Protein 4MNP (pdb70)

InterPro domains:
  IPR004682 TRAP transporter solute receptor, DctP family [PIRSF006470] (11-322)
  IPR004682 TRAP transporter solute receptor, DctP family [TIGR00787] (30-285)
  IPR018389 TRAP transporter solute receptor DctP [PF03480] (29-310)
  IPR018389 TRAP transporter solute receptor DctP [PTHR33376] (1-327)
  IPR038404 TRAP transporter solute receptor DctP superfamily [G3DSA:3.40.190.170] (23-327)

Secondary structure (DSSP, 8-state):
-EEEEEE-SS-TTSHHHHHHHHHHHHHHHHTTTSEEEEEE-TT-SSSSHHHHHHHHHTTS--EEEE-GGGGGGTSGGGGGGGSTTT--SHHHHHHHTTSHHHHHHHHHHHHHH-EEEEEEEEEEEEEEEESS--SSGGGGTT-EEEE-S-HHHHHHHHTTT-EEEE--GGGHHHHHHTTSSSB-EEEHHHHHHTTGGGG-SEEE-----EEEEEEEEEHHHHHHS-HHHHHHHHHHHHHHHHHHHHHHHHHTTTHHHHHHHTTPEEE---SHHHHHHTHHHHHHHHHHHTHHHHHHHHHHHTT--

Foldseek 3Di:
DAEAEEEALDDCLFLVVVLVVLLQVLLCVVVVNPYGYDYHYNQPPHQHQVGVLLCLQVVVHFKYKDFQLRCCVVVVLSVCLWAWPLADDVQLSVVLLVFPLNVVSQVCCVVPSQKHFQDKAWDAFKWKFFQDEDQELQVQAAFFEEDAPDPNRQLLCVLSNYHYDHDGPSCPQVCLQVPVGGIYMGGLRSCVSVVSLVSTQEIEGQRTTTTMMTIMGGNVNLVVDDPVSNVSSSVSSHVSRVSSRVVRVVCVVCSVVVSVVVNRYYHYHDNVSSVVSSVVVLVVSCVVCPPSNVVSSVRSSVSND

Solvent-accessible surface area: 13531 Å² total; per-residue (Å²): 151,68,95,12,96,1,0,2,39,8,10,83,66,4,7,10,39,72,0,0,84,25,0,16,138,18,0,79,132,92,4,138,22,83,0,40,12,106,30,51,16,87,23,116,63,19,170,32,33,45,31,1,2,95,50,0,59,65,22,83,3,14,1,0,12,4,47,0,3,29,0,26,76,54,20,62,25,0,14,0,3,16,3,0,37,17,14,129,51,23,82,1,1,105,113,0,7,98,18,132,22,0,116,75,5,40,117,79,0,82,68,144,31,16,0,36,30,6,12,39,0,10,10,0,22,15,5,0,2,2,43,161,36,2,142,48,36,77,71,0,146,50,18,100,0,5,0,31,52,20,52,2,10,60,7,0,0,119,37,0,87,9,41,53,38,78,46,40,32,77,97,0,72,115,8,2,104,86,94,60,2,34,0,0,0,9,2,5,4,6,2,68,20,43,106,2,32,102,30,4,140,55,2,2,22,0,62,2,3,11,4,3,16,0,2,0,0,0,25,80,1,30,140,110,8,57,148,103,4,51,136,18,0,81,61,0,0,80,55,0,6,111,82,0,18,118,36,1,82,78,47,51,156,62,7,63,91,54,0,119,91,121,58,10,69,31,13,120,9,98,41,96,67,0,113,165,21,0,116,59,5,34,51,72,2,50,163,141,21,31,152,86,0,66,70,1,14,131,26,0,76,83,36,125,103

Organism: Fusobacterium nucleatum subsp. nucleatum (strain ATCC 25586 / DSM 15643 / BCRC 10681 / CIP 101130 / JCM 8532 / KCTC 2640 / LMG 13131 / VPI 4355) (NCBI:txid190304)

B-factor: mean 26.13, std 2.1, range [21.65, 33.2]

CATH classification: 3.40.190.170

Structure (mmCIF, N/CA/C/O backbone):
data_4MNP
#
_entry.id   4MNP
#
_cell.length_a   41.841
_cell.length_b   58.729
_cell.length_c   111.671
_cell.angle_alpha   90.00
_cell.angle_beta   90.00
_cell.angle_gamma   90.00
#
_symmetry.space_group_name_H-M   'P 21 21 21'
#
loop_
_entity.id
_entity.type
_entity.pdbx_description
1 polymer 'N-acetylneuraminate-binding protein'
2 non-polymer 'N-acetyl-beta-neuraminic acid'
3 water water
#
loop_
_atom_site.group_PDB
_atom_site.id
_atom_site.type_symbol
_atom_site.label_atom_id
_atom_site.label_alt_id
_atom_site.label_comp_id
_atom_site.label_asym_id
_atom_site.label_entity_id
_atom_site.label_seq_id
_atom_site.pdbx_PDB_ins_code
_atom_site.Cartn_x
_atom_site.Cartn_y
_atom_site.Cartn_z
_atom_site.occupancy
_atom_site.B_iso_or_equiv
_atom_site.auth_seq_id
_atom_site.auth_comp_id
_atom_site.auth_asym_id
_atom_site.auth_atom_id
_atom_site.pdbx_PDB_model_num
ATOM 1 N N . LYS A 1 1 ? 33.498 -5.491 37.365 1.00 31.18 3 LYS A N 1
ATOM 2 C CA . LYS A 1 1 ? 33.235 -4.339 38.220 1.00 30.66 3 LYS A CA 1
ATOM 3 C C . LYS A 1 1 ? 32.718 -3.155 37.410 1.00 30.23 3 LYS A C 1
ATOM 4 O O . LYS A 1 1 ? 33.235 -2.853 36.334 1.00 30.04 3 LYS A O 1
ATOM 10 N N . TYR A 1 2 ? 31.697 -2.483 37.934 1.00 29.80 4 TYR A N 1
ATOM 11 C CA . TYR A 1 2 ? 31.104 -1.340 37.250 1.00 29.81 4 TYR A CA 1
ATOM 12 C C . TYR A 1 2 ? 31.556 -0.019 37.862 1.00 29.26 4 TYR A C 1
ATOM 13 O O . TYR A 1 2 ? 31.157 0.332 38.972 1.00 28.87 4 TYR A O 1
ATOM 22 N N . ASN A 1 3 ? 32.390 0.708 37.127 1.00 28.96 5 ASN A N 1
ATOM 23 C CA . ASN A 1 3 ? 32.872 2.009 37.570 1.00 28.53 5 ASN A CA 1
ATOM 24 C C . ASN A 1 3 ? 32.023 3.135 36.996 1.00 28.09 5 ASN A C 1
ATOM 25 O O . ASN A 1 3 ? 32.207 3.544 35.849 1.00 27.81 5 ASN A O 1
ATOM 30 N N . LEU A 1 4 ? 31.090 3.632 37.802 1.00 27.58 6 LEU A N 1
ATOM 31 C CA . LEU A 1 4 ? 30.139 4.636 37.346 1.00 27.06 6 LEU A CA 1
ATOM 32 C C . LEU A 1 4 ? 30.555 6.050 37.743 1.00 26.49 6 LEU A C 1
ATOM 33 O O . LEU A 1 4 ? 31.293 6.245 38.709 1.00 26.68 6 LEU A O 1
ATOM 38 N N . LYS A 1 5 ? 30.068 7.032 36.992 1.00 26.00 7 LYS A N 1
ATOM 39 C CA . LYS A 1 5 ? 30.405 8.428 37.237 1.00 25.64 7 LYS A CA 1
ATOM 40 C C . LYS A 1 5 ? 29.159 9.264 37.506 1.00 25.03 7 LYS A C 1
ATOM 41 O O . LYS A 1 5 ? 28.110 9.042 36.903 1.00 24.98 7 LYS A O 1
ATOM 47 N N . MET A 1 6 ? 29.281 10.228 38.412 1.00 24.97 8 MET A N 1
ATOM 48 C CA . MET A 1 6 ? 28.190 11.153 38.692 1.00 24.31 8 MET A CA 1
ATOM 49 C C . MET A 1 6 ? 28.683 12.595 38.685 1.00 24.14 8 MET A C 1
ATOM 50 O O . MET A 1 6 ? 29.576 12.958 39.451 1.00 24.22 8 MET A O 1
ATOM 55 N N . GLY A 1 7 ? 28.095 13.412 37.818 1.00 23.58 9 GLY A N 1
ATOM 56 C CA . GLY A 1 7 ? 28.460 14.812 37.722 1.00 23.28 9 GLY A CA 1
ATOM 57 C C . GLY A 1 7 ? 27.432 15.719 38.370 1.00 23.02 9 GLY A C 1
ATOM 58 O O . GLY A 1 7 ? 26.250 15.386 38.432 1.00 23.07 9 GLY A O 1
ATOM 59 N N . MET A 1 8 ? 27.886 16.870 38.853 1.00 22.97 10 MET A N 1
ATOM 60 C CA . MET A 1 8 ? 27.001 17.836 39.492 1.00 22.82 10 MET A CA 1
ATOM 61 C C . MET A 1 8 ? 27.619 19.231 39.486 1.00 22.87 10 MET A C 1
ATOM 62 O O . MET A 1 8 ? 28.840 19.380 39.436 1.00 22.93 10 MET A O 1
ATOM 67 N N . THR A 1 9 ? 26.765 20.247 39.537 1.00 22.82 11 THR A N 1
ATOM 68 C CA . THR A 1 9 ? 27.210 21.635 39.572 1.00 22.64 11 THR A CA 1
ATOM 69 C C . THR A 1 9 ? 27.669 22.020 40.977 1.00 22.75 11 THR A C 1
ATOM 70 O O . THR A 1 9 ? 28.611 22.796 41.145 1.00 22.97 11 THR A O 1
ATOM 74 N N . ALA A 1 10 ? 27.004 21.456 41.981 1.00 22.58 12 ALA A N 1
ATOM 75 C CA . ALA A 1 10 ? 27.288 21.775 43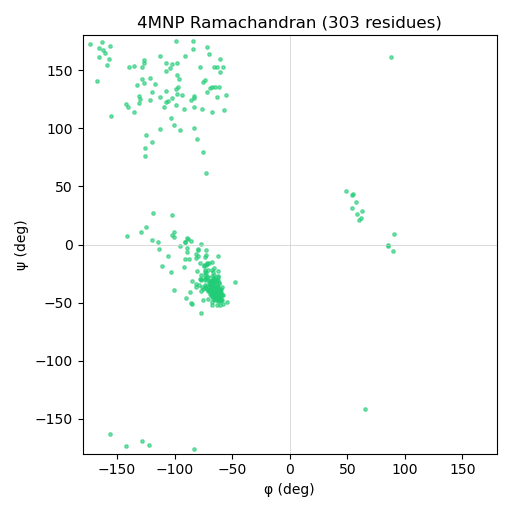.376 1.00 22.93 12 ALA A CA 1
ATOM 76 C C . ALA A 1 10 ? 28.723 21.428 43.764 1.00 23.26 12 ALA A C 1
ATOM 77 O O . ALA A 1 10 ? 29.314 20.485 43.234 1.00 22.93 12 ALA A O 1
ATOM 79 N N . GLY A 1 11 ? 29.276 22.201 44.693 1.00 23.46 13 GLY A N 1
ATOM 80 C CA . GLY A 1 11 ? 30.625 21.974 45.174 1.00 23.71 13 GLY A CA 1
ATOM 81 C C . GLY A 1 11 ? 30.670 20.934 46.277 1.00 23.99 13 GLY A C 1
ATOM 82 O O . GLY A 1 11 ? 29.631 20.459 46.739 1.00 23.47 13 GLY A O 1
ATOM 83 N N . THR A 1 12 ? 31.879 20.586 46.705 1.00 24.16 14 THR A N 1
ATOM 84 C CA . THR A 1 12 ? 32.074 19.554 47.717 1.00 24.10 14 THR A CA 1
ATOM 85 C C . THR A 1 12 ? 31.669 20.014 49.115 1.00 23.91 14 THR A C 1
ATOM 86 O O . THR A 1 12 ? 31.624 19.212 50.047 1.00 24.05 14 THR A O 1
ATOM 90 N N . SER A 1 13 ? 31.377 21.302 49.259 1.00 23.94 15 SER A N 1
ATOM 91 C CA . SER A 1 13 ? 30.976 21.854 50.549 1.00 24.24 15 SER A CA 1
ATOM 92 C C . SER A 1 13 ? 29.463 21.810 50.734 1.00 23.84 15 SER A C 1
ATOM 93 O O . SER A 1 13 ? 28.958 22.020 51.836 1.00 23.72 15 SER A O 1
ATOM 96 N N . GLN A 1 14 ? 28.746 21.532 49.651 1.00 23.78 16 GLN A N 1
ATOM 97 C CA . GLN A 1 14 ? 27.290 21.615 49.659 1.00 23.84 16 GLN A CA 1
ATOM 98 C C . GLN A 1 14 ? 26.627 20.293 50.038 1.00 23.47 16 GLN A C 1
ATOM 99 O O . GLN A 1 14 ? 27.253 19.234 49.991 1.00 23.45 16 GLN A O 1
ATOM 105 N N . ASN A 1 15 ? 25.355 20.371 50.415 1.00 23.37 17 ASN A N 1
ATOM 106 C CA . ASN A 1 15 ? 24.599 19.200 50.842 1.00 23.43 17 ASN A CA 1
ATOM 107 C C . ASN A 1 15 ? 24.384 18.194 49.716 1.00 23.16 17 ASN A C 1
ATOM 108 O O . ASN A 1 15 ? 24.266 16.995 49.966 1.00 23.27 17 ASN A O 1
ATOM 113 N N . GLU A 1 16 ? 24.329 18.688 48.482 1.00 22.97 18 GLU A N 1
ATOM 114 C CA . GLU A 1 16 ? 24.149 17.823 47.319 1.00 22.96 18 GLU A CA 1
ATOM 115 C C . GLU A 1 16 ? 25.296 16.830 47.200 1.00 23.10 18 GLU A C 1
ATOM 116 O O . GLU A 1 16 ? 25.086 15.659 46.886 1.00 23.04 18 GLU A O 1
ATOM 122 N N . TYR A 1 17 ? 26.509 17.307 47.455 1.00 23.14 19 TYR A N 1
ATOM 123 C CA . TYR A 1 17 ? 27.688 16.456 47.388 1.00 23.38 19 TYR A CA 1
ATOM 124 C C . TYR A 1 17 ? 27.726 15.468 48.550 1.00 23.46 19 TYR A C 1
ATOM 125 O O . TYR A 1 17 ? 28.116 14.315 48.375 1.00 23.69 19 TYR A O 1
ATOM 134 N N . LYS A 1 18 ? 27.324 15.926 49.732 1.00 23.58 20 LYS A N 1
ATOM 135 C CA . LYS A 1 18 ? 27.310 15.074 50.918 1.00 23.83 20 LYS A CA 1
ATOM 136 C C . LYS A 1 18 ? 26.357 13.899 50.731 1.00 24.00 20 LYS A C 1
ATOM 137 O O . LYS A 1 18 ? 26.676 12.764 51.085 1.00 24.14 20 LYS A O 1
ATOM 143 N N . ALA A 1 19 ? 25.186 14.184 50.170 1.00 23.88 21 ALA A N 1
ATOM 144 C CA . ALA A 1 19 ? 24.184 13.158 49.910 1.00 23.88 21 ALA A CA 1
ATOM 145 C C . ALA A 1 19 ? 24.629 12.230 48.784 1.00 24.30 21 ALA A C 1
ATOM 146 O O . ALA A 1 19 ? 24.286 11.048 48.769 1.00 24.39 21 ALA A O 1
ATOM 148 N N . ALA A 1 20 ? 25.391 12.773 47.840 1.00 24.06 22 ALA A N 1
ATOM 149 C CA . ALA A 1 20 ? 25.929 11.979 46.743 1.00 24.10 22 ALA A CA 1
ATOM 150 C C . ALA A 1 20 ? 26.989 11.008 47.252 1.00 24.54 22 ALA A C 1
ATOM 151 O O . ALA A 1 20 ? 27.163 9.921 46.700 1.00 24.49 22 ALA A O 1
ATOM 153 N N . GLU A 1 21 ? 27.697 11.407 48.304 1.00 24.32 23 GLU A N 1
ATOM 154 C CA . GLU A 1 21 ? 28.678 10.532 48.935 1.00 24.80 23 GLU A CA 1
ATOM 155 C C . GLU A 1 21 ? 27.989 9.347 49.597 1.00 25.29 23 GLU A C 1
ATOM 156 O O . GLU A 1 21 ? 28.498 8.227 49.567 1.00 25.66 23 GLU A O 1
ATOM 162 N N . VAL A 1 22 ? 26.829 9.602 50.195 1.00 24.84 24 VAL A N 1
ATOM 163 C CA . VAL A 1 22 ? 26.026 8.539 50.784 1.00 25.11 24 VAL A CA 1
ATOM 164 C C . VAL A 1 22 ? 25.515 7.615 49.686 1.00 25.35 24 VAL A C 1
ATOM 165 O O . VAL A 1 22 ? 25.496 6.395 49.843 1.00 26.04 24 VAL A O 1
ATOM 169 N N . PHE A 1 23 ? 25.116 8.213 48.567 1.00 25.20 25 PHE A N 1
ATOM 170 C CA . PHE A 1 23 ? 24.640 7.469 47.406 1.00 25.57 25 PHE A CA 1
ATOM 171 C C . PHE A 1 23 ? 25.705 6.500 46.899 1.00 25.97 25 PHE A C 1
ATOM 172 O O . PHE A 1 23 ? 25.424 5.327 46.658 1.00 26.06 25 PHE A O 1
ATOM 180 N N . ALA A 1 24 ? 26.929 6.996 46.753 1.00 25.68 26 ALA A N 1
ATOM 181 C CA . ALA A 1 24 ? 28.045 6.165 46.320 1.00 26.02 26 ALA A CA 1
ATOM 182 C C . ALA A 1 24 ? 28.384 5.111 47.371 1.00 26.35 26 ALA A C 1
ATOM 183 O O . ALA A 1 24 ? 28.792 3.999 47.040 1.00 26.43 26 ALA A O 1
ATOM 185 N N . LYS A 1 25 ? 28.213 5.472 48.637 1.00 26.40 27 LYS A N 1
ATOM 186 C CA . LYS A 1 25 ? 28.495 4.564 49.741 1.00 26.47 27 LYS A CA 1
ATOM 187 C C . LYS A 1 25 ? 27.499 3.411 49.770 1.00 26.94 27 LYS A C 1
ATOM 188 O O . LYS A 1 25 ? 27.875 2.256 49.974 1.00 27.14 27 LYS A O 1
ATOM 194 N N . GLU A 1 26 ? 26.227 3.736 49.566 1.00 26.96 28 GLU A N 1
ATOM 195 C CA . GLU A 1 26 ? 25.174 2.730 49.519 1.00 27.07 28 GLU A CA 1
ATOM 196 C C . GLU A 1 26 ? 25.352 1.803 48.324 1.00 27.53 28 GLU A C 1
ATOM 197 O O . GLU A 1 26 ? 25.133 0.598 48.428 1.00 28.01 28 GLU A O 1
ATOM 203 N N . LEU A 1 27 ? 25.750 2.372 47.190 1.00 27.22 29 LEU A N 1
ATOM 204 C CA . LEU A 1 27 ? 25.967 1.595 45.975 1.00 27.45 29 LEU A CA 1
ATOM 205 C C . LEU A 1 27 ? 27.040 0.530 46.170 1.00 28.21 29 LEU A C 1
ATOM 206 O O . LEU A 1 27 ? 26.835 -0.632 45.825 1.00 28.57 29 LEU A O 1
ATOM 211 N N . LYS A 1 28 ? 28.179 0.929 46.728 1.00 28.27 30 LYS A N 1
ATOM 212 C CA . LYS A 1 28 ? 29.287 0.004 46.945 1.00 28.64 30 LYS A CA 1
ATOM 213 C C . LYS A 1 28 ? 28.940 -1.055 47.989 1.00 29.06 30 LYS A C 1
ATOM 214 O O . LYS A 1 28 ? 29.323 -2.219 47.856 1.00 29.44 30 LYS A O 1
ATOM 220 N N . LYS A 1 29 ? 28.206 -0.651 49.020 1.00 28.53 31 LYS A N 1
ATOM 221 C CA . LYS A 1 29 ? 27.822 -1.567 50.088 1.00 28.72 31 LYS A CA 1
ATOM 222 C C . LYS A 1 29 ? 26.849 -2.636 49.600 1.00 29.14 31 LYS A C 1
ATOM 223 O O . LYS A 1 29 ? 27.069 -3.830 49.802 1.00 29.52 31 LYS A O 1
ATOM 229 N N . ARG A 1 30 ? 25.776 -2.197 48.951 1.00 29.11 32 ARG A N 1
ATOM 230 C CA . ARG A 1 30 ? 24.692 -3.090 48.556 1.00 28.85 32 ARG A CA 1
ATOM 231 C C . ARG A 1 30 ? 25.007 -3.886 47.291 1.00 29.15 32 ARG A C 1
ATOM 232 O O . ARG A 1 30 ? 24.216 -4.731 46.873 1.00 29.59 32 ARG A O 1
ATOM 240 N N . SER A 1 31 ? 26.159 -3.618 46.683 1.00 29.44 33 SER A N 1
ATOM 241 C CA . SER A 1 31 ? 26.576 -4.348 45.490 1.00 29.31 33 SER A CA 1
ATOM 242 C C . SER A 1 31 ? 27.820 -5.189 45.757 1.00 30.05 33 SER A C 1
ATOM 243 O O . SER A 1 31 ? 28.343 -5.836 44.849 1.00 30.41 33 SER A O 1
ATOM 246 N N . ASN A 1 32 ? 28.286 -5.167 47.004 1.00 30.33 34 ASN A N 1
ATOM 247 C CA . ASN A 1 32 ? 29.474 -5.913 47.418 1.00 30.45 34 ASN A CA 1
ATOM 248 C C . ASN A 1 32 ? 30.712 -5.524 46.603 1.00 30.68 34 ASN A C 1
ATOM 249 O O . ASN A 1 32 ? 31.555 -6.363 46.280 1.00 31.11 34 ASN A O 1
ATOM 254 N N . GLY A 1 33 ? 30.816 -4.240 46.272 1.00 30.33 35 GLY A N 1
ATOM 255 C CA . GLY A 1 33 ? 31.998 -3.725 45.605 1.00 30.22 35 GLY A CA 1
ATOM 256 C C . GLY A 1 33 ? 31.953 -3.765 44.089 1.00 30.24 35 GLY A C 1
ATOM 257 O O . GLY A 1 33 ? 32.863 -3.262 43.426 1.00 30.09 35 GLY A O 1
ATOM 258 N N . GLU A 1 34 ? 30.902 -4.365 43.536 1.00 30.26 36 GLU A N 1
ATOM 259 C CA . GLU A 1 34 ? 30.740 -4.440 42.086 1.00 30.43 36 GLU A CA 1
ATOM 260 C C . GLU A 1 34 ? 30.528 -3.056 41.485 1.00 30.16 36 GLU A C 1
ATOM 261 O O . GLU A 1 34 ? 31.000 -2.767 40.385 1.00 30.24 36 GLU A O 1
ATOM 267 N N . ILE A 1 35 ? 29.808 -2.206 42.211 1.00 29.73 37 ILE A N 1
ATOM 268 C CA . ILE A 1 35 ? 29.540 -0.848 41.757 1.00 29.51 37 ILE A CA 1
ATOM 269 C C . ILE A 1 35 ? 30.314 0.176 42.577 1.00 29.26 37 ILE A C 1
ATOM 270 O O . ILE A 1 35 ? 30.122 0.293 43.788 1.00 29.06 37 ILE A O 1
ATOM 275 N N . GLU A 1 36 ? 31.192 0.914 41.909 1.00 29.07 38 GLU A N 1
ATOM 276 C CA . GLU A 1 36 ? 31.906 2.008 42.549 1.00 28.88 38 GLU A CA 1
ATOM 277 C C . GLU A 1 36 ? 31.618 3.313 41.818 1.00 28.19 38 GLU A C 1
ATOM 278 O O . GLU A 1 36 ? 31.834 3.422 40.611 1.00 28.17 38 GLU A O 1
ATOM 284 N N . LEU A 1 37 ? 31.125 4.300 42.557 1.00 27.77 39 LEU A N 1
ATOM 285 C CA . LEU A 1 37 ? 30.719 5.566 41.963 1.00 27.25 39 LEU A CA 1
ATOM 286 C C . LEU A 1 37 ? 31.707 6.687 42.267 1.00 26.94 39 LEU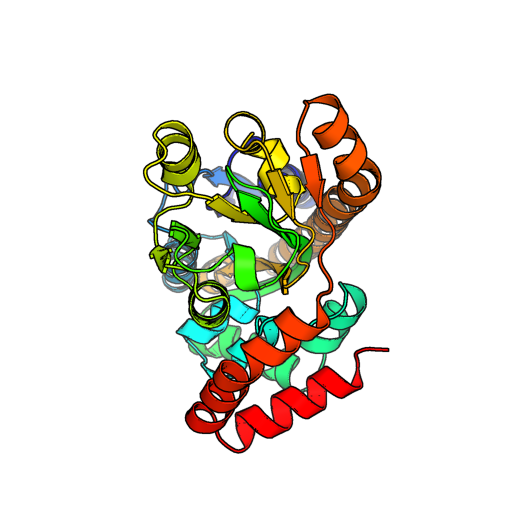 A C 1
ATOM 287 O O . LEU A 1 37 ? 32.002 6.972 43.427 1.00 26.93 39 LEU A O 1
ATOM 292 N N . LYS A 1 38 ? 32.217 7.317 41.214 1.00 26.73 40 LYS A N 1
ATOM 293 C CA . LYS A 1 38 ? 33.092 8.472 41.363 1.00 26.34 40 LYS A CA 1
ATOM 294 C C . LYS A 1 38 ? 32.296 9.757 41.163 1.00 25.81 40 LYS A C 1
ATOM 295 O O . LYS A 1 38 ? 31.514 9.872 40.220 1.00 25.28 40 LYS A O 1
ATOM 301 N N . LEU A 1 39 ? 32.497 10.718 42.059 1.00 25.57 41 LEU A N 1
ATOM 302 C CA . LEU A 1 39 ? 31.768 11.980 42.006 1.00 24.98 41 LEU A CA 1
ATOM 303 C C . LEU A 1 39 ? 32.582 13.068 41.313 1.00 24.78 41 LEU A C 1
ATOM 304 O O . LEU A 1 39 ? 33.777 13.221 41.567 1.00 24.83 41 LEU A O 1
ATOM 309 N N . TYR A 1 40 ? 31.926 13.822 40.438 1.00 24.50 42 TYR A N 1
ATOM 310 C CA . TYR A 1 40 ? 32.583 14.900 39.707 1.00 24.18 42 TYR A CA 1
ATOM 311 C C . TYR A 1 40 ? 31.827 16.215 39.887 1.00 23.62 42 TYR A C 1
ATOM 312 O O . TYR A 1 40 ? 31.015 16.593 39.042 1.00 23.03 42 TYR A O 1
ATOM 321 N N . PRO A 1 41 ? 32.097 16.914 41.000 1.00 23.64 43 PRO A N 1
ATOM 322 C CA . PRO A 1 41 ? 31.393 18.139 41.389 1.00 23.60 43 PRO A CA 1
ATOM 323 C C . PRO A 1 41 ? 31.921 19.405 40.717 1.00 23.43 43 PRO A C 1
ATOM 324 O O . PRO A 1 41 ? 32.811 19.336 39.869 1.00 23.47 43 PRO A O 1
ATOM 328 N N . ASN A 1 42 ? 31.353 20.545 41.108 1.00 23.38 44 ASN A N 1
ATOM 329 C CA . ASN A 1 42 ? 31.751 21.865 40.616 1.00 23.82 44 ASN A CA 1
ATOM 330 C C . ASN A 1 42 ? 31.637 22.003 39.097 1.00 23.77 44 ASN A C 1
ATOM 331 O O . ASN A 1 42 ? 32.336 22.813 38.488 1.00 23.72 44 ASN A O 1
ATOM 336 N N . ALA A 1 43 ? 30.746 21.211 38.503 1.00 23.41 45 ALA A N 1
ATOM 337 C CA . ALA A 1 43 ? 30.480 21.238 37.064 1.00 23.52 45 ALA A CA 1
ATOM 338 C C . ALA A 1 43 ? 31.745 21.065 36.224 1.00 23.67 45 ALA A C 1
ATOM 339 O O . ALA A 1 43 ? 31.925 21.746 35.218 1.00 23.75 45 ALA A O 1
ATOM 341 N N . GLN A 1 44 ? 32.613 20.147 36.633 1.00 23.55 46 GLN A N 1
ATOM 342 C CA . GLN A 1 44 ? 33.873 19.930 35.930 1.00 23.98 46 GLN A CA 1
ATOM 343 C C . GLN A 1 44 ? 33.690 19.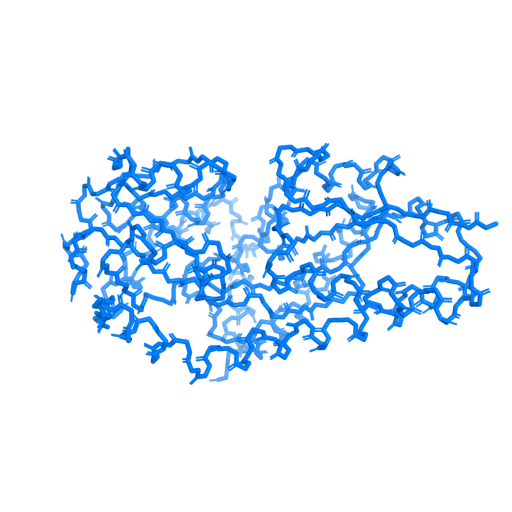087 34.671 1.00 24.08 46 GLN A C 1
ATOM 344 O O . GLN A 1 44 ? 34.637 18.882 33.913 1.00 24.31 46 GLN A O 1
ATOM 350 N N . LEU A 1 45 ? 32.473 18.601 34.452 1.00 23.93 47 LEU A N 1
ATOM 351 C CA . LEU A 1 45 ? 32.184 17.758 33.297 1.00 23.93 47 LEU A CA 1
ATOM 352 C C . LEU A 1 45 ? 31.456 18.524 32.202 1.00 24.03 47 LEU A C 1
ATOM 353 O O . LEU A 1 45 ? 31.505 18.148 31.032 1.00 24.06 47 LEU A O 1
ATOM 358 N N . GLY A 1 46 ? 30.775 19.597 32.588 1.00 24.22 48 GLY A N 1
ATOM 359 C CA . GLY A 1 46 ? 30.008 20.386 31.644 1.00 23.89 48 GLY A CA 1
ATOM 360 C C . GLY A 1 46 ? 29.648 21.753 32.187 1.00 23.83 48 GLY A C 1
ATOM 361 O O . GLY A 1 46 ? 29.909 22.057 33.349 1.00 24.10 48 GLY A O 1
ATOM 362 N N . LYS A 1 47 ? 29.041 22.576 31.338 1.00 23.94 49 LYS A N 1
ATOM 363 C CA . LYS A 1 47 ? 28.678 23.940 31.709 1.00 24.03 49 LYS A CA 1
ATOM 364 C C . LYS A 1 47 ? 27.697 23.977 32.877 1.00 23.82 49 LYS A C 1
ATOM 365 O O . LYS A 1 47 ? 27.885 24.733 33.831 1.00 23.74 49 LYS A O 1
ATOM 371 N N . ASP A 1 48 ? 26.657 23.154 32.801 1.00 23.51 50 ASP A N 1
ATOM 372 C CA . ASP A 1 48 ? 25.629 23.133 33.834 1.00 23.31 50 ASP A CA 1
ATOM 373 C C . ASP A 1 48 ? 24.889 21.800 33.885 1.00 23.07 50 ASP A C 1
ATOM 374 O O . ASP A 1 48 ? 25.352 20.798 33.340 1.00 23.02 50 ASP A O 1
ATOM 379 N N . ASP A 1 49 ? 23.732 21.806 34.541 1.00 22.99 51 ASP A N 1
ATOM 380 C CA . ASP A 1 49 ? 22.893 20.619 34.649 1.00 23.00 51 ASP A CA 1
ATOM 381 C C . ASP A 1 49 ? 22.382 20.160 33.286 1.00 23.20 51 ASP A C 1
ATOM 382 O O . ASP A 1 49 ? 22.258 18.962 33.034 1.00 23.06 51 ASP A O 1
ATOM 387 N N . LEU A 1 50 ? 22.086 21.119 32.414 1.00 23.22 52 LEU A N 1
ATOM 388 C CA . LEU A 1 50 ? 21.590 20.816 31.075 1.00 23.07 52 LEU A CA 1
ATOM 389 C C . LEU A 1 50 ? 22.622 20.040 30.264 1.00 23.26 52 LEU A C 1
ATOM 390 O O . LEU A 1 50 ? 22.277 19.129 29.512 1.00 23.58 52 LEU A O 1
ATOM 395 N N . ALA A 1 51 ? 23.889 20.403 30.425 1.00 23.09 53 ALA A N 1
ATOM 396 C CA . ALA A 1 51 ? 24.970 19.735 29.712 1.00 23.32 53 ALA A CA 1
ATOM 397 C C . ALA A 1 51 ? 25.162 18.310 30.217 1.00 23.37 53 ALA A C 1
ATOM 398 O O . ALA A 1 51 ? 25.408 17.392 29.434 1.00 23.50 53 ALA A O 1
ATOM 400 N N . MET A 1 52 ? 25.044 18.130 31.528 1.00 23.15 54 MET A N 1
ATOM 401 C CA . MET A 1 52 ? 25.263 16.827 32.144 1.00 23.25 54 MET A CA 1
ATOM 402 C C . MET A 1 52 ? 24.075 15.890 31.938 1.00 23.56 54 MET A C 1
ATOM 403 O O . MET A 1 52 ? 24.245 14.673 31.862 1.00 23.57 54 MET A O 1
ATOM 408 N N . MET A 1 53 ? 22.878 16.459 31.846 1.00 23.66 55 MET A N 1
ATOM 409 C CA . MET A 1 53 ? 21.686 15.676 31.544 1.00 23.58 55 MET A CA 1
ATOM 410 C C . MET A 1 53 ? 21.752 15.134 30.123 1.00 23.92 55 MET A C 1
ATOM 411 O O . MET A 1 53 ? 21.260 14.039 29.844 1.00 24.17 55 MET A O 1
ATOM 416 N N . GLN A 1 54 ? 22.362 15.909 29.230 1.00 24.04 56 GLN A N 1
ATOM 417 C CA . GLN A 1 54 ? 22.523 15.497 27.842 1.00 24.32 56 GLN A CA 1
ATOM 418 C C . GLN A 1 54 ? 23.544 14.374 27.745 1.00 24.25 56 GLN A C 1
ATOM 419 O O . GLN A 1 54 ? 23.486 13.545 26.838 1.00 24.92 56 GLN A O 1
ATOM 425 N N . GLN A 1 55 ? 24.477 14.357 28.691 1.00 24.10 57 GLN A N 1
ATOM 426 C CA . GLN A 1 55 ? 25.504 13.324 28.749 1.00 24.04 57 GLN A CA 1
ATOM 427 C C . GLN A 1 55 ? 24.926 11.992 29.224 1.00 24.48 57 GLN A C 1
ATOM 428 O O . GLN A 1 55 ? 25.453 10.928 28.900 1.00 24.89 57 GLN A O 1
ATOM 434 N N . LEU A 1 56 ? 23.845 12.056 29.995 1.00 24.47 58 LEU A N 1
ATOM 435 C CA . LEU A 1 56 ? 23.161 10.849 30.451 1.00 24.49 58 LEU A CA 1
ATOM 436 C C . LEU A 1 56 ? 22.444 10.158 29.298 1.00 24.59 58 LEU A C 1
ATOM 437 O O . LEU A 1 56 ? 22.390 8.931 29.235 1.00 24.89 58 LEU A O 1
ATOM 442 N N . GLU A 1 57 ? 21.890 10.954 28.390 1.00 24.78 59 GLU A N 1
ATOM 443 C CA . GLU A 1 57 ? 21.167 10.418 27.244 1.00 25.10 59 GLU A CA 1
ATOM 444 C C . GLU A 1 57 ? 22.093 9.609 26.345 1.00 25.12 59 GLU A C 1
ATOM 445 O O . GLU A 1 57 ? 21.704 8.569 25.817 1.00 25.36 59 GLU A O 1
ATOM 451 N N . GLY A 1 58 ? 23.321 10.089 26.182 1.00 25.18 60 GLY A N 1
ATOM 452 C CA . GLY A 1 58 ? 24.304 9.409 25.360 1.00 25.19 60 GLY A CA 1
ATOM 453 C C . GLY A 1 58 ? 24.982 8.262 26.084 1.00 25.30 60 GLY A C 1
ATOM 454 O O . GLY A 1 58 ? 25.688 7.461 25.471 1.00 25.52 60 GLY A O 1
ATOM 455 N N . GLY A 1 59 ? 24.773 8.186 27.394 1.00 25.14 61 GLY A N 1
ATOM 456 C CA . GLY A 1 59 ? 25.342 7.118 28.196 1.00 25.25 61 GLY A CA 1
ATOM 457 C C . GLY A 1 59 ? 26.758 7.399 28.666 1.00 25.31 61 GLY A C 1
ATOM 458 O O . GLY A 1 59 ? 27.362 6.580 29.359 1.00 25.54 61 GLY A O 1
ATOM 459 N N . ALA A 1 60 ? 27.290 8.558 28.289 1.00 25.34 62 ALA A N 1
ATOM 460 C CA . ALA A 1 60 ? 28.644 8.942 28.676 1.00 25.33 62 ALA A CA 1
ATOM 461 C C . ALA A 1 60 ? 28.730 9.198 30.177 1.00 25.18 62 ALA A C 1
ATOM 462 O O . ALA A 1 60 ? 29.752 8.924 30.807 1.00 25.39 62 ALA A O 1
ATOM 464 N N . LEU A 1 61 ? 27.648 9.725 30.741 1.00 24.89 63 LEU A N 1
ATOM 465 C CA . LEU A 1 61 ? 27.566 9.973 32.176 1.00 24.61 63 LEU A CA 1
ATOM 466 C C . LEU A 1 61 ? 26.451 9.130 32.786 1.00 24.59 63 LEU A C 1
ATOM 467 O O . LEU A 1 61 ? 25.371 9.007 32.210 1.00 24.60 63 LEU A O 1
ATOM 472 N N . ASP A 1 62 ? 26.713 8.548 33.952 1.00 24.56 64 ASP A N 1
ATOM 473 C CA . ASP A 1 62 ? 25.768 7.621 34.566 1.00 24.84 64 ASP A CA 1
ATOM 474 C C . ASP A 1 62 ? 24.712 8.326 35.416 1.00 24.41 64 ASP A C 1
ATOM 475 O O . ASP A 1 62 ? 23.517 8.078 35.256 1.00 24.47 64 ASP A O 1
ATOM 480 N N . PHE A 1 63 ? 25.151 9.200 36.318 1.00 24.13 65 PHE A N 1
ATOM 481 C CA . PHE A 1 63 ? 24.233 9.889 37.221 1.00 24.03 65 PHE A CA 1
ATOM 482 C C . PHE A 1 63 ? 24.406 11.406 37.186 1.00 23.77 65 PHE A C 1
ATOM 483 O O . PHE A 1 63 ? 25.476 11.910 36.841 1.00 23.96 65 PHE A O 1
ATOM 491 N N . THR A 1 64 ? 23.347 12.125 37.553 1.00 23.32 66 THR A N 1
ATOM 492 C CA . THR A 1 64 ? 23.402 13.578 37.695 1.00 23.20 66 THR A CA 1
ATOM 493 C C . THR A 1 64 ? 22.187 14.105 38.457 1.00 22.73 66 THR A C 1
ATOM 494 O O . THR A 1 64 ? 21.227 13.374 38.696 1.00 22.59 66 THR A O 1
ATOM 498 N N . PHE A 1 65 ? 22.241 15.379 38.836 1.00 22.71 67 PHE A N 1
ATOM 499 C CA . PHE A 1 65 ? 21.140 16.030 39.539 1.00 22.41 67 PHE A CA 1
ATOM 500 C C . PHE A 1 65 ? 20.328 16.919 38.604 1.00 22.81 67 PHE A C 1
ATOM 501 O O . PHE A 1 65 ? 20.841 17.399 37.591 1.00 22.72 67 PHE A O 1
ATOM 509 N N . ALA A 1 66 ? 19.064 17.141 38.957 1.00 22.85 68 ALA A N 1
ATOM 510 C CA . ALA A 1 66 ? 18.192 18.034 38.200 1.00 22.97 68 ALA A CA 1
ATOM 511 C C . ALA A 1 66 ? 16.918 18.355 38.971 1.00 22.87 68 ALA A C 1
ATOM 512 O O . ALA A 1 66 ? 16.348 17.491 39.636 1.00 22.78 68 ALA A O 1
ATOM 514 N N . GLU A 1 67 ? 16.479 19.605 38.880 1.00 22.98 69 GLU A N 1
ATOM 515 C CA . GLU A 1 67 ? 15.177 19.994 39.402 1.00 23.04 69 GLU A CA 1
ATOM 516 C C . GLU A 1 67 ? 14.105 19.541 38.419 1.00 23.16 69 GLU A C 1
ATOM 517 O O . GLU A 1 67 ? 14.372 19.416 37.225 1.00 23.10 69 GLU A O 1
ATOM 523 N N . THR A 1 68 ? 12.899 19.286 38.918 1.00 23.19 70 THR A N 1
ATOM 524 C CA . THR A 1 68 ? 11.808 18.834 38.061 1.00 23.39 70 THR A CA 1
ATOM 525 C C . THR A 1 68 ? 11.437 19.910 37.042 1.00 23.49 70 THR A C 1
ATOM 526 O O . THR A 1 68 ? 11.185 19.613 35.874 1.00 23.61 70 THR A O 1
ATOM 530 N N . GLY A 1 69 ? 11.429 21.163 37.487 1.00 23.38 71 GLY A N 1
ATOM 531 C CA . GLY A 1 69 ? 11.110 22.282 36.619 1.00 23.60 71 GLY A CA 1
ATOM 532 C C . GLY A 1 69 ? 12.153 22.535 35.546 1.00 23.51 71 GLY A C 1
ATOM 533 O O . GLY A 1 69 ? 11.897 23.248 34.576 1.00 23.63 71 GLY A O 1
ATOM 534 N N . ARG A 1 70 ? 13.333 21.947 35.718 1.00 23.33 72 ARG A N 1
ATOM 535 C CA . ARG A 1 70 ? 14.424 22.107 34.762 1.00 23.44 72 ARG A CA 1
ATOM 536 C C . ARG A 1 70 ? 14.135 21.335 33.474 1.00 23.52 72 ARG A C 1
ATOM 537 O O . ARG A 1 70 ? 14.751 21.583 32.436 1.00 23.39 72 ARG A O 1
ATOM 545 N N . PHE A 1 71 ? 13.183 20.408 33.546 1.00 23.56 73 PHE A N 1
ATOM 546 C CA . PHE A 1 71 ? 12.771 19.626 32.384 1.00 23.88 73 PHE A CA 1
ATOM 547 C C . PHE A 1 71 ? 11.960 20.458 31.393 1.00 24.13 73 PHE A C 1
ATOM 548 O O . PHE A 1 71 ? 11.599 19.977 30.320 1.00 24.23 73 PHE A O 1
ATOM 556 N N . SER A 1 72 ? 11.676 21.706 31.758 1.00 23.92 74 SER A N 1
ATOM 557 C CA . SER A 1 72 ? 10.936 22.616 30.891 1.00 24.15 74 SER A CA 1
ATOM 558 C C . SER A 1 72 ? 11.724 22.948 29.628 1.00 24.40 74 SER A C 1
ATOM 559 O O . SER A 1 72 ? 11.154 23.380 28.627 1.00 24.60 74 SER A O 1
ATOM 562 N N . THR A 1 73 ? 13.037 22.749 29.687 1.00 24.52 75 THR A N 1
ATOM 563 C CA . THR A 1 73 ? 13.901 22.945 28.530 1.00 24.38 75 THR A CA 1
ATOM 564 C C . THR A 1 73 ? 13.538 21.957 27.424 1.00 24.64 75 THR A C 1
ATOM 565 O O . THR A 1 73 ? 13.604 22.282 26.238 1.00 24.89 75 THR A O 1
ATOM 569 N N . PHE A 1 74 ? 13.135 20.754 27.820 1.00 24.48 76 PHE A N 1
ATOM 570 C CA . PHE A 1 74 ? 12.750 19.724 26.862 1.00 24.81 76 PHE A CA 1
ATOM 571 C C . PHE A 1 74 ? 11.232 19.626 26.738 1.00 24.90 76 PHE A C 1
ATOM 572 O O . PHE A 1 74 ? 10.700 19.440 25.644 1.00 24.98 76 PHE A O 1
ATOM 580 N N . PHE A 1 75 ? 10.541 19.751 27.866 1.00 24.90 77 PHE A N 1
ATOM 581 C CA . PHE A 1 75 ? 9.083 19.713 27.879 1.00 25.09 77 PHE A CA 1
ATOM 582 C C . PHE A 1 75 ? 8.530 20.964 28.553 1.00 25.00 77 PHE A C 1
ATOM 583 O O . PHE A 1 75 ? 8.394 21.002 29.775 1.00 24.85 77 PHE A O 1
ATOM 591 N N . PRO A 1 76 ? 8.205 21.990 27.749 1.00 25.01 78 PRO A N 1
ATOM 592 C CA . PRO A 1 76 ? 7.802 23.332 28.193 1.00 25.12 78 PRO A CA 1
ATOM 593 C C . PRO A 1 76 ? 6.734 23.350 29.289 1.00 25.23 78 PRO A C 1
ATOM 594 O O . PRO A 1 76 ? 6.742 24.250 30.129 1.00 25.16 78 PRO A O 1
ATOM 598 N N . GLU A 1 77 ? 5.835 22.371 29.285 1.00 25.37 79 GLU A N 1
ATOM 599 C CA . GLU A 1 77 ? 4.746 22.332 30.256 1.00 25.32 79 GLU A CA 1
ATOM 600 C C . GLU A 1 77 ? 5.242 22.016 31.666 1.00 25.08 79 GLU A C 1
ATOM 601 O O . GLU A 1 77 ? 4.532 22.243 32.646 1.00 25.10 79 GLU A O 1
ATOM 607 N N . ALA A 1 78 ? 6.465 21.505 31.765 1.00 25.01 80 ALA A N 1
ATOM 608 C CA . ALA A 1 78 ? 7.045 21.134 33.052 1.00 24.85 80 ALA A CA 1
ATOM 609 C C . ALA A 1 78 ? 7.528 22.351 33.835 1.00 24.59 80 ALA A C 1
ATOM 610 O O . ALA A 1 78 ? 8.043 22.219 34.945 1.00 24.31 80 ALA A O 1
ATOM 612 N N . GLU A 1 79 ? 7.357 23.535 33.256 1.00 24.82 81 GLU A N 1
ATOM 613 C CA . GLU A 1 79 ? 7.800 24.767 33.896 1.00 24.75 81 GLU A CA 1
ATOM 614 C C . GLU A 1 79 ? 6.909 25.129 35.079 1.00 24.79 81 GLU A C 1
ATOM 615 O O . GLU A 1 79 ? 7.279 25.948 35.920 1.00 24.74 81 GLU A O 1
ATOM 621 N N . VAL A 1 80 ? 5.736 24.508 35.142 1.00 24.67 82 VAL A N 1
ATOM 622 C CA . VAL A 1 80 ? 4.793 24.760 36.224 1.00 24.82 82 VAL A CA 1
ATOM 623 C C . VAL A 1 80 ? 5.397 24.358 37.574 1.00 24.64 82 VAL A C 1
ATOM 624 O O . VAL A 1 80 ? 5.060 24.929 38.612 1.00 24.55 82 VAL A O 1
ATOM 628 N N . PHE A 1 81 ? 6.320 23.400 37.548 1.00 24.50 83 PHE A N 1
ATOM 629 C CA . PHE A 1 81 ? 6.963 22.923 38.768 1.00 24.61 83 PHE A CA 1
ATOM 630 C C . PHE A 1 81 ? 7.980 23.915 39.333 1.00 24.17 83 PHE A C 1
ATOM 631 O O . PHE A 1 81 ? 8.461 23.741 40.453 1.00 23.96 83 PHE A O 1
ATOM 639 N N . THR A 1 82 ? 8.309 24.950 38.566 1.00 24.11 84 THR A N 1
ATOM 640 C CA . THR A 1 82 ? 9.295 25.928 39.014 1.00 24.03 84 THR A CA 1
ATOM 641 C C . THR A 1 82 ? 8.798 27.365 38.884 1.00 24.11 84 THR A C 1
ATOM 642 O O . THR A 1 82 ? 9.575 28.309 39.032 1.00 24.02 84 THR A O 1
ATOM 646 N N . LEU A 1 83 ? 7.508 27.530 38.606 1.00 24.44 85 LEU A N 1
ATOM 647 C CA . LEU A 1 83 ? 6.903 28.857 38.584 1.00 24.60 85 LEU A CA 1
ATOM 648 C C . LEU A 1 83 ? 7.020 29.495 39.964 1.00 25.01 85 LEU A C 1
ATOM 649 O O . LEU A 1 83 ? 6.793 28.831 40.976 1.00 24.85 85 LEU A O 1
ATOM 654 N N . PRO A 1 84 ? 7.398 30.782 40.008 1.00 24.93 86 PR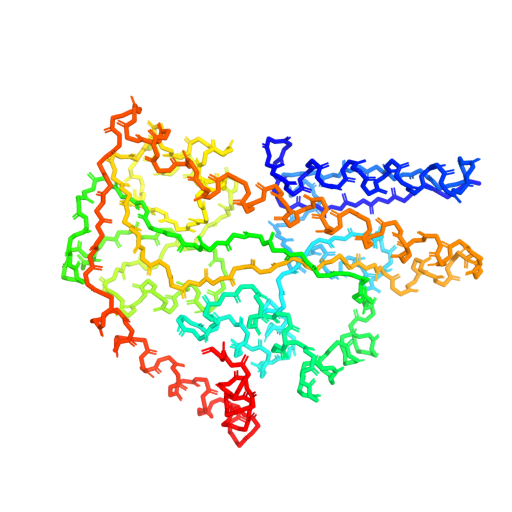O A N 1
ATOM 655 C CA . PRO A 1 84 ? 7.565 31.513 41.269 1.00 24.89 86 PRO A CA 1
ATOM 656 C C . PRO A 1 84 ? 6.315 31.481 42.146 1.00 24.94 86 PRO A C 1
ATOM 657 O O . PRO A 1 84 ? 5.219 31.783 41.672 1.00 25.18 86 PRO A O 1
ATOM 661 N N . TYR A 1 85 ? 6.498 31.098 43.408 1.00 24.93 87 TYR A N 1
ATOM 662 C CA . TYR A 1 85 ? 5.428 31.042 44.405 1.00 25.07 87 TYR A CA 1
ATOM 663 C C . TYR A 1 85 ? 4.313 30.063 44.040 1.00 24.97 87 TYR A C 1
ATOM 664 O O . TYR A 1 85 ? 3.192 30.186 44.529 1.00 25.66 87 TYR A O 1
ATOM 673 N N . MET A 1 86 ? 4.623 29.087 43.192 1.00 24.76 88 MET A N 1
ATOM 674 C CA . MET A 1 86 ? 3.657 28.050 42.845 1.00 24.90 88 MET A CA 1
ATOM 675 C C . MET A 1 86 ? 3.683 26.923 43.873 1.00 25.11 88 MET A C 1
ATOM 676 O O . MET A 1 86 ? 2.643 26.525 44.397 1.00 25.23 88 MET A O 1
ATOM 681 N N . ILE A 1 87 ? 4.877 26.413 44.158 1.00 24.96 89 ILE A N 1
ATOM 682 C CA . ILE A 1 87 ? 5.035 25.344 45.136 1.00 25.01 89 ILE A CA 1
ATOM 683 C C . ILE A 1 87 ? 5.167 25.917 46.544 1.00 25.02 89 ILE A C 1
ATOM 684 O O . ILE A 1 87 ? 6.035 26.748 46.809 1.00 24.79 89 ILE A O 1
ATOM 689 N N . LYS A 1 88 ? 4.298 25.462 47.441 1.00 25.49 90 LYS A N 1
ATOM 690 C CA . LYS A 1 88 ? 4.244 25.971 48.806 1.00 25.64 90 LYS A CA 1
ATOM 691 C C . LYS A 1 88 ? 5.363 25.402 49.674 1.00 25.67 90 LYS A C 1
ATOM 692 O O . LYS A 1 88 ? 6.169 26.145 50.231 1.00 25.86 90 LYS A O 1
ATOM 698 N N . ASP A 1 89 ? 5.401 24.079 49.788 1.00 25.53 91 ASP A N 1
ATOM 699 C CA . ASP A 1 89 ? 6.424 23.398 50.572 1.00 25.14 91 ASP A CA 1
ATOM 700 C C . ASP A 1 89 ? 6.846 22.106 49.881 1.00 25.15 91 ASP A C 1
ATOM 701 O O . ASP A 1 89 ? 6.423 21.832 48.758 1.00 25.55 91 ASP A O 1
ATOM 706 N N . PHE A 1 90 ? 7.676 21.311 50.549 1.00 24.87 92 PHE A N 1
ATOM 707 C CA . PHE A 1 90 ? 8.177 20.083 49.942 1.00 24.81 92 PHE A CA 1
ATOM 708 C C . PHE A 1 90 ? 7.104 19.002 49.887 1.00 24.96 92 PHE A C 1
ATOM 709 O O . PHE A 1 90 ? 7.109 18.166 48.985 1.00 24.94 92 PHE A O 1
ATOM 717 N N . ASN A 1 91 ? 6.187 19.016 50.850 1.00 25.01 93 ASN A N 1
ATOM 718 C CA . ASN A 1 91 ? 5.066 18.085 50.823 1.00 25.36 93 ASN A CA 1
ATOM 719 C C . ASN A 1 91 ? 4.193 18.354 49.606 1.00 25.43 93 ASN A C 1
ATOM 720 O O . ASN A 1 91 ? 3.707 17.426 48.957 1.00 25.52 93 ASN A O 1
ATOM 725 N N . HIS A 1 92 ? 4.005 19.633 49.300 1.00 25.34 94 HIS A N 1
ATOM 726 C CA . HIS A 1 92 ? 3.280 20.038 48.105 1.00 25.53 94 HIS A CA 1
ATOM 727 C C . HIS A 1 92 ? 4.031 19.576 46.862 1.00 25.46 94 HIS A C 1
ATOM 728 O O . HIS A 1 92 ? 3.428 19.094 45.905 1.00 25.53 94 HIS A O 1
ATOM 735 N N . MET A 1 93 ? 5.353 19.717 46.893 1.00 25.30 95 MET A N 1
ATOM 736 C CA . MET A 1 93 ? 6.197 19.318 45.772 1.00 25.13 95 MET A CA 1
ATOM 737 C C . MET A 1 93 ? 6.130 17.814 45.533 1.00 24.88 95 MET A C 1
ATOM 738 O O . MET A 1 93 ? 6.055 17.360 44.389 1.00 24.95 95 MET A O 1
ATOM 743 N N . LYS A 1 94 ? 6.164 17.047 46.619 1.00 25.11 96 LYS A N 1
ATOM 744 C CA . LYS A 1 94 ? 6.085 15.592 46.540 1.00 25.24 96 LYS A CA 1
ATOM 745 C C . LYS A 1 94 ? 4.772 15.142 45.908 1.00 25.43 96 LYS A C 1
ATOM 746 O O . LYS A 1 94 ? 4.748 14.216 45.097 1.00 25.63 96 LYS A O 1
ATOM 752 N N . LYS A 1 95 ? 3.680 15.803 46.281 1.00 25.34 97 LYS A N 1
ATOM 753 C CA . LYS A 1 95 ? 2.370 15.473 45.733 1.00 25.59 97 LYS A CA 1
ATOM 754 C C . LYS A 1 95 ? 2.187 16.026 44.320 1.00 25.75 97 LYS A C 1
ATOM 755 O O . LYS A 1 95 ? 1.468 15.441 43.508 1.00 25.92 97 LYS A O 1
ATOM 761 N N . ALA A 1 96 ? 2.843 17.147 44.032 1.00 25.77 98 ALA A N 1
ATOM 762 C CA . ALA A 1 96 ? 2.738 17.788 42.725 1.00 25.54 98 ALA A CA 1
ATOM 763 C C . ALA A 1 96 ? 3.309 16.906 41.617 1.00 25.43 98 ALA A C 1
ATOM 764 O O . ALA A 1 96 ? 2.744 16.832 40.525 1.00 25.52 98 ALA A O 1
ATOM 766 N N . VAL A 1 97 ? 4.423 16.236 41.900 1.00 25.52 99 VAL A N 1
ATOM 767 C CA . VAL A 1 97 ? 5.055 15.361 40.914 1.00 25.48 99 VAL A CA 1
ATOM 768 C C . VAL A 1 97 ? 4.379 13.995 40.854 1.00 25.94 99 VAL A C 1
ATOM 769 O O . VAL A 1 97 ? 4.693 13.180 39.986 1.00 26.15 99 VAL A O 1
ATOM 773 N N . ASN A 1 98 ? 3.459 13.743 41.780 1.00 26.11 100 ASN A N 1
ATOM 774 C CA . ASN A 1 98 ? 2.721 12.484 41.788 1.00 26.50 100 ASN A CA 1
ATOM 775 C C . ASN A 1 98 ? 1.309 12.635 41.228 1.00 26.56 100 ASN A C 1
ATOM 776 O O . ASN A 1 98 ? 0.500 11.709 41.300 1.00 26.61 100 ASN A O 1
ATOM 781 N N . THR A 1 99 ? 1.017 13.805 40.669 1.00 26.32 101 THR A N 1
ATOM 782 C CA . THR A 1 99 ? -0.209 13.991 39.904 1.00 26.19 101 THR A CA 1
ATOM 783 C C . THR A 1 99 ? -0.068 13.233 38.589 1.00 26.32 101 THR A C 1
ATOM 784 O O . THR A 1 99 ? 1.022 12.762 38.263 1.00 26.43 101 THR A O 1
ATOM 788 N N . LYS A 1 100 ? -1.155 13.108 37.831 1.00 26.72 102 LYS A N 1
ATOM 789 C CA . LYS A 1 100 ? -1.080 12.442 36.533 1.00 26.49 102 LYS A CA 1
ATOM 790 C C . LYS A 1 100 ? -0.162 13.225 35.598 1.00 26.47 102 LYS A C 1
ATOM 791 O O . LYS A 1 100 ? 0.497 12.649 34.734 1.00 26.71 102 LYS A O 1
ATOM 797 N N . PHE A 1 101 ? -0.113 14.539 35.790 1.00 26.27 103 PHE A N 1
ATOM 798 C CA . PHE A 1 101 ? 0.751 15.399 34.996 1.00 26.21 103 PHE A CA 1
ATOM 799 C C . PHE A 1 101 ? 2.215 15.149 35.336 1.00 26.37 103 PHE A C 1
ATOM 800 O O . PHE A 1 101 ? 3.068 15.091 34.449 1.00 26.41 103 PHE A O 1
ATOM 808 N N . GLY A 1 102 ? 2.497 15.006 36.627 1.00 26.31 104 GLY A N 1
ATOM 809 C CA . GLY A 1 102 ? 3.851 14.770 37.088 1.00 25.85 104 GLY A CA 1
ATOM 810 C C . GLY A 1 102 ? 4.358 13.396 36.701 1.00 26.07 104 GLY A C 1
ATOM 811 O O . GLY A 1 102 ? 5.517 13.236 36.318 1.00 26.12 104 GLY A O 1
ATOM 812 N N . LYS A 1 103 ? 3.483 12.400 36.798 1.00 26.20 105 LYS A N 1
ATOM 813 C CA . LYS A 1 103 ? 3.840 11.031 36.445 1.00 26.12 105 LYS A CA 1
ATOM 814 C C . LYS A 1 103 ? 4.029 10.878 34.937 1.00 26.25 105 LYS A C 1
ATOM 815 O O . LYS A 1 103 ? 4.862 10.091 34.488 1.00 25.90 105 LYS A O 1
ATOM 821 N N . ASP A 1 104 ? 3.263 11.635 34.157 1.00 26.44 106 ASP A N 1
ATOM 822 C CA . ASP A 1 104 ? 3.420 11.619 32.706 1.00 26.47 106 ASP A CA 1
ATOM 823 C C . ASP A 1 104 ? 4.739 12.267 32.294 1.00 26.16 106 ASP A C 1
ATOM 824 O O . ASP A 1 104 ? 5.369 11.843 31.327 1.00 26.08 106 ASP A O 1
ATOM 829 N N . LEU A 1 105 ? 5.151 13.292 33.034 1.00 26.04 107 LEU A N 1
ATOM 830 C CA . LEU A 1 105 ? 6.402 13.989 32.751 1.00 25.84 107 LEU A CA 1
ATOM 831 C C . LEU A 1 105 ? 7.606 13.066 32.901 1.00 25.71 107 LEU A C 1
ATOM 832 O O . LEU A 1 105 ? 8.434 12.963 31.997 1.00 25.59 107 LEU A O 1
ATOM 837 N N . PHE A 1 106 ? 7.698 12.398 34.048 1.00 25.56 108 PHE A N 1
ATOM 838 C CA . PHE A 1 106 ? 8.796 11.474 34.313 1.00 25.67 108 PHE A CA 1
ATOM 839 C C . PHE A 1 106 ? 8.792 10.327 33.309 1.00 26.07 108 PHE A C 1
ATOM 840 O O . PHE A 1 106 ? 9.847 9.818 32.928 1.00 26.12 108 PHE A O 1
ATOM 848 N N . LYS A 1 107 ? 7.596 9.931 32.885 1.00 26.14 109 LYS A N 1
ATOM 849 C CA . LYS A 1 107 ? 7.430 8.886 31.882 1.00 26.15 109 LYS A CA 1
ATOM 850 C C . LYS A 1 107 ? 7.960 9.345 30.525 1.00 26.25 109 LYS A C 1
ATOM 851 O O . LYS A 1 107 ? 8.562 8.564 29.787 1.00 26.48 109 LYS A O 1
ATOM 857 N N . LYS A 1 108 ? 7.738 10.616 30.206 1.00 26.00 110 LYS A N 1
ATOM 858 C CA . LYS A 1 108 ? 8.228 11.193 28.958 1.00 25.96 110 LYS A CA 1
ATOM 859 C C . LYS A 1 108 ? 9.739 11.404 29.001 1.00 25.79 110 LYS A C 1
ATOM 860 O O . LYS A 1 108 ? 10.424 11.249 27.989 1.00 25.97 110 LYS A O 1
ATOM 866 N N . VAL A 1 109 ? 10.253 11.762 30.175 1.00 25.75 111 VAL A N 1
ATOM 867 C CA . VAL A 1 109 ? 11.692 11.902 30.372 1.00 25.64 111 VAL A CA 1
ATOM 868 C C . VAL A 1 109 ? 12.380 10.565 30.111 1.00 25.47 111 VAL A C 1
ATOM 869 O O . VAL A 1 109 ? 13.448 10.508 29.500 1.00 25.42 111 VAL A O 1
ATOM 873 N N . HIS A 1 110 ? 11.744 9.490 30.564 1.00 25.65 112 HIS A N 1
ATOM 874 C CA . HIS A 1 110 ? 12.260 8.144 30.353 1.00 25.72 112 HIS A CA 1
ATOM 875 C C . HIS A 1 110 ? 12.222 7.746 28.880 1.00 25.99 112 HIS A C 1
ATOM 876 O O . HIS A 1 110 ? 13.216 7.268 28.332 1.00 26.26 112 HIS A O 1
ATOM 883 N N . ASP A 1 111 ? 11.073 7.952 28.245 1.00 25.93 113 ASP A N 1
ATOM 884 C CA . ASP A 1 111 ? 10.864 7.509 26.871 1.00 26.13 113 ASP A CA 1
ATOM 885 C C . ASP A 1 111 ? 11.622 8.341 25.839 1.00 26.31 113 ASP A C 1
ATOM 886 O O . ASP A 1 111 ? 12.126 7.802 24.855 1.00 26.45 113 ASP A O 1
ATOM 891 N N . LYS A 1 112 ? 11.704 9.649 26.062 1.00 26.28 114 LYS A N 1
ATOM 892 C CA . LYS A 1 112 ? 12.214 10.551 25.032 1.00 26.27 114 LYS A CA 1
ATOM 893 C C . LYS A 1 112 ? 13.574 11.178 25.342 1.00 25.87 114 LYS A C 1
ATOM 894 O O . LYS A 1 112 ? 14.245 11.674 24.436 1.00 25.77 114 LYS A O 1
ATOM 900 N N . LYS A 1 113 ? 13.988 11.163 26.605 1.00 25.69 115 LYS A N 1
ATOM 901 C CA . LYS A 1 113 ? 15.249 11.802 26.972 1.00 25.75 115 LYS A CA 1
ATOM 902 C C . LYS A 1 113 ? 16.263 10.834 27.579 1.00 25.37 115 LYS A C 1
ATOM 903 O O . LYS A 1 113 ? 17.346 11.245 27.996 1.00 25.07 115 LYS A O 1
ATOM 909 N N . GLY A 1 114 ? 15.910 9.553 27.622 1.00 25.45 116 GLY A N 1
ATOM 910 C CA . GLY A 1 114 ? 16.827 8.515 28.061 1.00 25.48 116 GLY A CA 1
ATOM 911 C C . GLY A 1 114 ? 17.299 8.636 29.499 1.00 25.16 116 GLY A C 1
ATOM 912 O O . GLY A 1 114 ? 18.403 8.206 29.835 1.00 24.96 116 GLY A O 1
ATOM 913 N N . MET A 1 115 ? 16.463 9.219 30.350 1.00 25.03 117 MET A N 1
ATOM 914 C CA . MET A 1 115 ? 16.795 9.371 31.762 1.00 24.95 117 MET A CA 1
ATOM 915 C C . MET A 1 115 ? 15.695 8.810 32.652 1.00 24.80 117 MET A C 1
ATOM 916 O O . MET A 1 115 ? 14.510 8.997 32.383 1.00 24.46 117 MET A O 1
ATOM 921 N N . THR A 1 116 ? 16.095 8.129 33.719 1.00 24.78 118 THR A N 1
ATOM 922 C CA . THR A 1 116 ? 15.137 7.589 34.673 1.00 24.44 118 THR A CA 1
ATOM 923 C C . THR A 1 116 ? 15.245 8.291 36.023 1.00 24.05 118 THR A C 1
ATOM 924 O O . THR A 1 116 ? 16.325 8.381 36.607 1.00 23.78 118 THR A O 1
ATOM 928 N N . VAL A 1 117 ? 14.116 8.792 36.509 1.00 24.06 119 VAL A N 1
ATOM 929 C CA . VAL A 1 117 ? 14.057 9.412 37.824 1.00 23.76 119 VAL A CA 1
ATOM 930 C C . VAL A 1 117 ? 14.056 8.336 38.908 1.00 23.85 119 VAL A C 1
ATOM 931 O O . VAL A 1 117 ? 13.131 7.527 38.987 1.00 24.11 119 VAL A O 1
ATOM 935 N N . LEU A 1 118 ? 15.094 8.330 39.738 1.00 23.83 120 LEU A N 1
ATOM 936 C CA . LEU A 1 118 ? 15.229 7.322 40.784 1.00 23.95 120 LEU A CA 1
ATOM 937 C C . LEU A 1 118 ? 14.574 7.759 42.089 1.00 23.87 120 LEU A C 1
ATOM 938 O O . LEU A 1 118 ? 13.855 6.985 42.721 1.00 24.15 120 LEU A O 1
ATOM 943 N N . ALA A 1 119 ? 14.829 8.999 42.493 1.00 23.50 121 ALA A N 1
ATOM 944 C CA . ALA A 1 119 ? 14.285 9.518 43.742 1.00 23.19 121 ALA A CA 1
ATOM 945 C C . ALA A 1 119 ? 14.214 11.040 43.734 1.00 22.93 121 ALA A C 1
ATOM 946 O O . ALA A 1 119 ? 14.903 11.702 42.957 1.00 22.69 121 ALA A O 1
ATOM 948 N N . GLN A 1 120 ? 13.373 11.587 44.606 1.00 22.92 122 GLN A N 1
ATOM 949 C CA . GLN A 1 120 ? 13.205 13.030 44.714 1.00 22.82 122 GLN A CA 1
ATOM 950 C C . GLN A 1 120 ? 13.574 13.519 46.110 1.00 22.93 122 GLN A C 1
ATOM 951 O O . GLN A 1 120 ? 13.130 12.959 47.112 1.00 22.86 122 GLN A O 1
ATOM 957 N N . ALA A 1 121 ? 14.387 14.568 46.169 1.00 22.96 123 ALA A N 1
ATOM 958 C CA . ALA A 1 121 ? 14.814 15.126 47.444 1.00 23.22 123 ALA A CA 1
ATOM 959 C C . ALA A 1 121 ? 14.530 16.622 47.511 1.00 23.37 123 ALA A C 1
ATOM 960 O O . ALA A 1 121 ? 14.367 17.282 46.486 1.00 23.01 123 ALA A O 1
ATOM 962 N N . TYR A 1 122 ? 14.464 17.145 48.730 1.00 23.47 124 TYR A N 1
ATOM 963 C CA . TYR A 1 122 ? 14.288 18.573 48.949 1.00 23.41 124 TYR A CA 1
ATOM 964 C C . TYR A 1 122 ? 15.637 19.276 48.860 1.00 23.29 124 TYR A C 1
ATOM 965 O O . TYR A 1 122 ? 16.596 18.874 49.521 1.00 23.20 124 TYR A O 1
ATOM 974 N N . ASN A 1 123 ? 15.713 20.315 48.034 1.00 23.02 125 ASN A N 1
ATOM 975 C CA . ASN A 1 123 ? 16.971 21.025 47.827 1.00 23.12 125 ASN A CA 1
ATOM 976 C C . ASN A 1 123 ? 16.884 22.494 48.235 1.00 23.21 125 ASN A C 1
ATOM 977 O O . ASN A 1 123 ? 17.613 23.340 47.711 1.00 22.83 125 ASN A O 1
ATOM 982 N N . GLY A 1 124 ? 15.988 22.788 49.172 1.00 23.26 126 GLY A N 1
ATOM 983 C CA . GLY A 1 124 ? 15.892 24.117 49.746 1.00 23.42 126 GLY A CA 1
ATOM 984 C C . GLY A 1 124 ? 14.983 25.073 49.000 1.00 23.51 126 GLY A C 1
ATOM 985 O O . GLY A 1 124 ? 14.650 24.862 47.833 1.00 23.27 126 GLY A O 1
ATOM 986 N N . THR A 1 125 ? 14.582 26.136 49.691 1.00 23.48 127 THR A N 1
ATOM 987 C CA . THR A 1 125 ? 13.774 27.192 49.095 1.00 23.76 127 THR A CA 1
ATOM 988 C C . THR A 1 125 ? 14.633 28.435 48.892 1.00 23.50 127 THR A C 1
ATOM 989 O O . THR A 1 125 ? 15.349 28.860 49.799 1.00 23.83 127 THR A O 1
ATOM 993 N N . ARG A 1 126 ? 14.554 29.019 47.703 1.00 23.72 128 ARG A N 1
ATOM 994 C CA . ARG A 1 126 ? 15.453 30.103 47.321 1.00 24.35 128 ARG A CA 1
ATOM 995 C C . ARG A 1 126 ? 15.100 31.435 47.980 1.00 24.41 128 ARG A C 1
ATOM 996 O O . ARG A 1 126 ? 13.927 31.788 48.114 1.00 24.07 128 ARG A O 1
ATOM 1004 N N . GLN A 1 127 ? 16.133 32.164 48.392 1.00 24.51 129 GLN A N 1
ATOM 1005 C CA . GLN A 1 127 ? 15.970 33.498 48.955 1.00 24.76 129 GLN A CA 1
ATOM 1006 C C . GLN A 1 127 ? 16.778 34.498 48.134 1.00 25.12 129 GLN A C 1
ATOM 1007 O O . GLN A 1 127 ? 17.318 34.150 47.083 1.00 24.99 129 GLN A O 1
ATOM 1013 N N . THR A 1 128 ? 16.865 35.736 48.610 1.00 25.49 130 THR A N 1
ATOM 1014 C CA . THR A 1 128 ? 17.574 36.777 47.873 1.00 25.87 130 THR A CA 1
ATOM 1015 C C . THR A 1 128 ? 18.574 37.523 48.750 1.00 26.42 130 THR A C 1
ATOM 1016 O O . THR A 1 128 ? 18.219 38.049 49.805 1.00 26.67 130 THR A O 1
ATOM 1020 N N . THR A 1 129 ? 19.827 37.562 48.305 1.00 26.48 131 THR A N 1
ATOM 1021 C CA . THR A 1 129 ? 20.858 38.339 48.985 1.00 26.87 131 THR A CA 1
ATOM 1022 C C . THR A 1 129 ? 21.213 39.582 48.175 1.00 27.16 131 THR A C 1
ATOM 1023 O O . THR A 1 129 ? 21.017 39.617 46.958 1.00 26.85 131 THR A O 1
ATOM 1027 N N . SER A 1 130 ? 21.738 40.597 48.854 1.00 27.55 132 SER A N 1
ATOM 1028 C CA . SER A 1 130 ? 22.105 41.844 48.195 1.00 28.05 132 SER A CA 1
ATOM 1029 C C . SER A 1 130 ? 23.067 42.663 49.048 1.00 28.31 132 SER A C 1
ATOM 1030 O O . SER A 1 130 ? 23.264 42.377 50.229 1.00 28.47 132 SER A O 1
ATOM 1033 N N . ASN A 1 131 ? 23.667 43.681 48.439 1.00 28.68 133 ASN A N 1
ATOM 1034 C CA . ASN A 1 131 ? 24.536 44.601 49.160 1.00 28.79 133 ASN A CA 1
ATOM 1035 C C . ASN A 1 131 ? 23.742 45.769 49.738 1.00 29.05 133 ASN A C 1
ATOM 1036 O O . ASN A 1 131 ? 24.277 46.591 50.482 1.00 29.55 133 ASN A O 1
ATOM 1041 N N . LYS A 1 132 ? 22.462 45.834 49.385 1.00 29.06 134 LYS A N 1
ATOM 1042 C CA . LYS A 1 132 ? 21.544 46.806 49.969 1.00 29.24 134 LYS A CA 1
ATOM 1043 C C . LYS A 1 132 ? 20.295 46.104 50.494 1.00 29.51 134 LYS A C 1
ATOM 1044 O O . LYS A 1 132 ? 19.912 45.046 49.994 1.00 29.43 134 LYS A O 1
ATOM 1050 N N . ALA A 1 133 ? 19.666 46.697 51.503 1.00 29.36 135 ALA A N 1
ATOM 1051 C CA . ALA A 1 133 ? 18.516 46.085 52.158 1.00 29.12 135 ALA A CA 1
ATOM 1052 C C . ALA A 1 133 ? 17.301 46.015 51.242 1.00 29.15 135 ALA A C 1
ATOM 1053 O O . ALA A 1 133 ? 16.974 46.977 50.547 1.00 29.65 135 ALA A O 1
ATOM 1055 N N . ILE A 1 134 ? 16.637 44.865 51.250 1.00 29.21 136 ILE A N 1
ATOM 1056 C CA . ILE A 1 134 ? 15.398 44.681 50.507 1.00 29.20 136 ILE A CA 1
ATOM 1057 C C . ILE A 1 134 ? 14.239 44.490 51.480 1.00 29.18 136 ILE A C 1
ATOM 1058 O O . ILE A 1 134 ? 14.040 43.400 52.015 1.00 28.84 136 ILE A O 1
ATOM 1063 N N . LYS A 1 135 ? 13.485 45.560 51.715 1.00 29.37 137 LYS A N 1
ATOM 1064 C CA . LYS A 1 135 ? 12.381 45.522 52.668 1.00 29.26 137 LYS A CA 1
ATOM 1065 C C . LYS A 1 135 ? 11.039 45.697 51.960 1.00 29.39 137 LYS A C 1
ATOM 1066 O O . LYS A 1 135 ? 9.979 45.628 52.586 1.00 29.28 137 LYS A O 1
ATOM 1072 N N . SER A 1 136 ? 11.098 45.927 50.652 1.00 29.33 138 SER A N 1
ATOM 1073 C CA . SER A 1 136 ? 9.901 45.994 49.821 1.00 29.55 138 SER A CA 1
ATOM 1074 C C . SER A 1 136 ? 10.258 45.677 48.372 1.00 29.24 138 SER A C 1
ATOM 1075 O O . SER A 1 136 ? 11.434 45.581 48.022 1.00 29.59 138 SER A O 1
ATOM 1078 N N . LEU A 1 137 ? 9.240 45.521 47.533 1.00 29.18 139 LEU A N 1
ATOM 1079 C CA . LEU A 1 137 ? 9.446 45.167 46.132 1.00 29.18 139 LEU A CA 1
ATOM 1080 C C . LEU A 1 137 ? 10.158 46.279 45.362 1.00 29.30 139 LEU A C 1
ATOM 1081 O O . LEU A 1 137 ? 10.834 46.022 44.365 1.00 29.33 139 LEU A O 1
ATOM 1086 N N . ALA A 1 138 ? 10.010 47.513 45.836 1.00 29.41 140 ALA A N 1
ATOM 1087 C CA . ALA A 1 138 ? 10.573 48.674 45.152 1.00 29.40 140 ALA A CA 1
ATOM 1088 C C . ALA A 1 138 ? 12.087 48.778 45.334 1.00 29.28 140 ALA A C 1
ATOM 1089 O O . ALA A 1 138 ? 12.762 49.473 44.576 1.00 29.12 140 ALA A O 1
ATOM 1091 N N . ASP A 1 139 ? 12.614 48.081 46.337 1.00 29.62 141 ASP A N 1
ATOM 1092 C CA . ASP A 1 139 ? 14.040 48.133 46.651 1.00 29.30 141 ASP A CA 1
ATOM 1093 C C . ASP A 1 139 ? 14.889 47.287 45.703 1.00 29.14 141 ASP A C 1
ATOM 1094 O O . ASP A 1 139 ? 16.112 47.445 45.646 1.00 29.40 141 ASP A O 1
ATOM 1099 N N . MET A 1 140 ? 14.242 46.388 44.966 1.00 29.03 142 MET A N 1
ATOM 1100 C CA . MET A 1 140 ? 14.949 45.544 44.005 1.00 29.03 142 MET A CA 1
ATOM 1101 C C . MET A 1 140 ? 14.998 46.175 42.611 1.00 28.80 142 MET A C 1
ATOM 1102 O O . MET A 1 140 ? 15.514 45.570 41.672 1.00 28.81 142 MET A O 1
ATOM 1107 N N . LYS A 1 141 ? 14.458 47.384 42.479 1.00 29.02 143 LYS A N 1
ATOM 1108 C CA . LYS A 1 141 ? 14.369 48.060 41.181 1.00 29.04 143 LYS A CA 1
ATOM 1109 C C . LYS A 1 141 ? 15.746 48.447 40.637 1.00 28.93 143 LYS A C 1
ATOM 1110 O O . LYS A 1 141 ? 16.443 49.284 41.220 1.00 29.34 143 LYS A O 1
ATOM 1116 N N . GLY A 1 142 ? 16.137 47.830 39.525 1.00 28.90 144 GLY A N 1
ATOM 1117 C CA . GLY A 1 142 ? 17.367 48.194 38.847 1.00 28.71 144 GLY A CA 1
ATOM 1118 C C . GLY A 1 142 ? 18.620 47.522 39.371 1.00 28.23 144 GLY A C 1
ATOM 1119 O O . GLY A 1 142 ? 19.714 47.746 38.850 1.00 28.30 144 GLY A O 1
ATOM 1120 N N . MET A 1 143 ? 18.473 46.698 40.401 1.00 28.11 145 MET A N 1
ATOM 1121 C CA . MET A 1 143 ? 19.623 45.992 40.944 1.00 28.33 145 MET A CA 1
ATOM 1122 C C . MET A 1 143 ? 20.049 44.866 40.007 1.00 27.75 145 MET A C 1
ATOM 1123 O O . MET A 1 143 ? 19.214 44.199 39.395 1.00 27.41 145 MET A O 1
ATOM 1128 N N . LYS A 1 144 ? 21.357 44.669 39.884 1.00 27.56 146 LYS A N 1
ATOM 1129 C CA . LYS A 1 144 ? 21.878 43.601 39.045 1.00 27.64 146 LYS A CA 1
ATOM 1130 C C . LYS A 1 144 ? 21.824 42.281 39.796 1.00 27.23 146 LYS A C 1
ATOM 1131 O O . LYS A 1 144 ? 22.761 41.917 40.508 1.00 27.22 146 LYS A O 1
ATOM 1137 N N . LEU A 1 145 ? 20.713 41.571 39.635 1.00 26.92 147 LEU A N 1
ATOM 1138 C CA . LEU A 1 145 ? 20.499 40.315 40.337 1.00 26.42 147 LEU A CA 1
ATOM 1139 C C . LEU A 1 145 ? 20.972 39.131 39.507 1.00 25.80 147 LEU A C 1
ATOM 1140 O O . LEU A 1 145 ? 20.440 38.865 38.429 1.00 25.48 147 LEU A O 1
ATOM 1145 N N . ARG A 1 146 ? 21.974 38.424 40.016 1.00 25.73 148 ARG A N 1
ATOM 1146 C CA . ARG A 1 146 ? 22.471 37.228 39.353 1.00 25.20 148 ARG A CA 1
ATOM 1147 C C . ARG A 1 146 ? 21.434 36.115 39.425 1.00 24.90 148 ARG A C 1
ATOM 1148 O O . ARG A 1 146 ? 20.844 35.865 40.475 1.00 24.79 148 ARG A O 1
ATOM 1156 N N . VAL A 1 147 ? 21.227 35.445 38.298 1.00 24.62 149 VAL A N 1
ATOM 1157 C CA . VAL A 1 147 ? 20.319 34.311 38.227 1.00 24.32 149 VAL A CA 1
ATOM 1158 C C . VAL A 1 147 ? 20.929 33.218 37.358 1.00 24.26 149 VAL A C 1
ATOM 1159 O O . VAL A 1 147 ? 21.743 33.505 36.482 1.00 24.29 149 VAL A O 1
ATOM 1163 N N . PRO A 1 148 ? 20.553 31.955 37.607 1.00 24.01 150 PRO A N 1
ATOM 1164 C CA . PRO A 1 148 ? 20.981 30.888 36.698 1.00 23.96 150 PRO A CA 1
ATOM 1165 C C . PRO A 1 148 ? 20.271 31.008 35.354 1.00 23.87 150 PRO A C 1
ATOM 1166 O O . PRO A 1 148 ? 19.266 31.711 35.260 1.00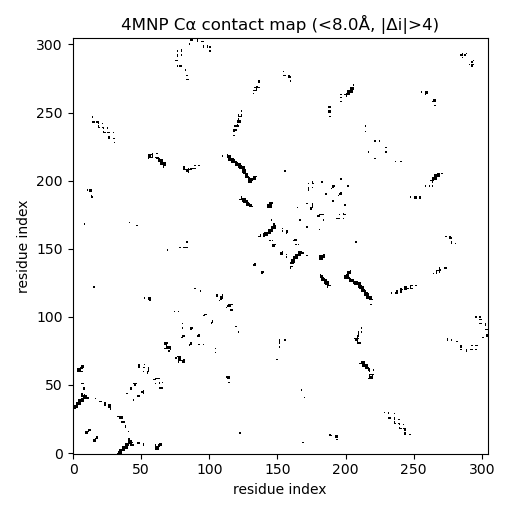 23.94 150 PRO A O 1
ATOM 1170 N N . GLY A 1 149 ? 20.785 30.333 34.331 1.00 23.93 151 GLY A N 1
ATOM 1171 C CA . GLY A 1 149 ? 20.184 30.387 33.011 1.00 24.05 151 GLY A CA 1
ATOM 1172 C C . GLY A 1 149 ? 18.879 29.618 32.916 1.00 23.96 151 GLY A C 1
ATOM 1173 O O . GLY A 1 149 ? 18.764 28.670 32.140 1.00 24.46 151 GLY A O 1
ATOM 1174 N N . ALA A 1 150 ? 17.893 30.030 33.707 1.00 24.01 152 ALA A N 1
ATOM 1175 C CA . ALA A 1 150 ? 16.583 29.388 33.711 1.00 24.28 152 ALA A CA 1
ATOM 1176 C C . ALA A 1 150 ? 15.481 30.439 33.641 1.00 24.54 152 ALA A C 1
ATOM 1177 O O . ALA A 1 150 ? 15.548 31.462 34.322 1.00 24.75 152 ALA A O 1
ATOM 1179 N N . ALA A 1 151 ? 14.468 30.172 32.822 1.00 24.44 153 ALA A N 1
ATOM 1180 C CA . ALA A 1 151 ? 13.417 31.145 32.536 1.00 24.85 153 ALA A CA 1
ATOM 1181 C C . ALA A 1 151 ? 12.667 31.605 33.784 1.00 24.78 153 ALA A C 1
ATOM 1182 O O . ALA A 1 151 ? 12.284 32.771 33.887 1.00 24.82 153 ALA A O 1
ATOM 1184 N N . ALA A 1 152 ? 12.458 30.692 34.727 1.00 24.84 154 ALA A N 1
ATOM 1185 C CA . ALA A 1 152 ? 11.738 31.013 35.954 1.00 24.75 154 ALA A CA 1
ATOM 1186 C C . ALA A 1 152 ? 12.518 32.017 36.799 1.00 24.77 154 ALA A C 1
ATOM 1187 O O . ALA A 1 152 ? 11.956 32.989 37.305 1.00 24.64 154 ALA A O 1
ATOM 1189 N N . ASN A 1 153 ? 13.816 31.776 36.944 1.00 24.71 155 ASN A N 1
ATOM 1190 C CA . ASN A 1 153 ? 14.684 32.669 37.702 1.00 24.63 155 ASN A CA 1
ATOM 1191 C C . ASN A 1 153 ? 14.871 34.011 36.996 1.00 24.89 155 ASN A C 1
ATOM 1192 O O . ASN A 1 153 ? 14.930 35.059 37.640 1.00 24.80 155 ASN A O 1
ATOM 1197 N N . LEU A 1 154 ? 14.965 33.967 35.669 1.00 24.77 156 LEU A N 1
ATOM 1198 C CA . LEU A 1 154 ? 15.075 35.175 34.859 1.00 24.94 156 LEU A CA 1
ATOM 1199 C C . LEU A 1 154 ? 13.832 36.042 35.007 1.00 25.26 156 LEU A C 1
ATOM 1200 O O . LEU A 1 154 ? 13.920 37.268 35.085 1.00 25.73 156 LEU A O 1
ATOM 1205 N N . ALA A 1 155 ? 12.676 35.386 35.047 1.00 25.26 157 ALA A N 1
ATOM 1206 C CA . ALA A 1 155 ? 11.396 36.066 35.198 1.00 25.58 157 ALA A CA 1
ATOM 1207 C C . ALA A 1 155 ? 11.270 36.718 36.568 1.00 25.61 157 ALA A C 1
ATOM 1208 O O . ALA A 1 155 ? 10.763 37.833 36.690 1.00 25.97 157 ALA A O 1
ATOM 1210 N N . TYR A 1 156 ? 11.726 36.011 37.596 1.00 25.36 158 TYR A N 1
ATOM 1211 C CA . TYR A 1 156 ? 11.698 36.534 38.955 1.00 25.48 158 TYR A CA 1
ATOM 1212 C C . TYR A 1 156 ? 12.482 37.837 39.052 1.00 25.87 158 TYR A C 1
ATOM 1213 O O . TYR A 1 156 ? 12.034 38.794 39.678 1.00 26.04 158 TYR A O 1
ATOM 1222 N N . ALA A 1 157 ? 13.651 37.866 38.423 1.00 25.81 159 ALA A N 1
ATOM 1223 C CA . ALA A 1 157 ? 14.484 39.060 38.419 1.00 26.04 159 ALA A CA 1
ATOM 1224 C C . ALA A 1 157 ? 13.846 40.172 37.592 1.00 26.49 159 ALA A C 1
ATOM 1225 O O . ALA A 1 157 ? 13.888 41.341 37.973 1.00 26.76 159 ALA A O 1
ATOM 1227 N N . LYS A 1 158 ? 13.251 39.804 36.462 1.00 26.30 160 LYS A N 1
ATOM 1228 C CA . LYS A 1 158 ? 12.653 40.785 35.562 1.00 26.75 160 LYS A CA 1
ATOM 1229 C C . LYS A 1 158 ? 11.433 41.474 36.171 1.00 27.01 160 LYS A C 1
ATOM 1230 O O . LYS A 1 158 ? 11.311 42.697 36.111 1.00 27.65 160 LYS A O 1
ATOM 1236 N N . TYR A 1 159 ? 10.534 40.690 36.758 1.00 26.63 161 TYR A N 1
ATOM 1237 C CA . TYR A 1 159 ? 9.276 41.233 37.261 1.00 26.93 161 TYR A CA 1
ATOM 1238 C C . TYR A 1 159 ? 9.392 41.801 38.676 1.00 27.23 161 TYR A C 1
ATOM 1239 O O . TYR A 1 159 ? 8.401 42.247 39.254 1.00 27.35 161 TYR A O 1
ATOM 1248 N N . THR A 1 160 ? 10.602 41.785 39.228 1.00 27.22 162 THR A N 1
ATOM 1249 C CA . THR A 1 160 ? 10.897 42.519 40.456 1.00 27.40 162 THR A CA 1
ATOM 1250 C C . THR A 1 160 ? 11.617 43.813 40.100 1.00 28.04 162 THR A C 1
ATOM 1251 O O . THR A 1 160 ? 12.156 44.503 40.969 1.00 28.27 162 THR A O 1
ATOM 1255 N N . GLU A 1 161 ? 11.623 44.116 38.804 1.00 28.05 163 GLU A N 1
ATOM 1256 C CA . GLU A 1 161 ? 12.303 45.283 38.243 1.00 28.43 163 GLU A CA 1
ATOM 1257 C C . GLU A 1 161 ? 13.808 45.272 38.504 1.00 28.17 163 GLU A C 1
ATOM 1258 O O . GLU A 1 161 ? 14.461 46.312 38.441 1.00 28.78 163 GLU A O 1
ATOM 1264 N N . ALA A 1 162 ? 14.355 44.094 38.784 1.00 27.69 164 ALA A N 1
ATOM 1265 C CA . ALA A 1 162 ? 15.801 43.927 38.859 1.00 27.61 164 ALA A CA 1
ATOM 1266 C C . ALA A 1 162 ? 16.353 43.694 37.457 1.00 27.40 164 ALA A C 1
ATOM 1267 O O . ALA A 1 162 ? 15.590 43.464 36.517 1.00 27.05 164 ALA A O 1
ATOM 1269 N N . ALA A 1 163 ? 17.673 43.761 37.312 1.00 27.10 165 ALA A N 1
ATOM 1270 C CA . ALA A 1 163 ? 18.304 43.501 36.024 1.00 26.61 165 ALA A CA 1
ATOM 1271 C C . ALA A 1 163 ? 18.878 42.089 35.990 1.00 26.39 165 ALA A C 1
ATOM 1272 O O . ALA A 1 163 ? 19.932 41.831 36.573 1.00 26.46 165 ALA A O 1
ATOM 1274 N N . PRO A 1 164 ? 18.180 41.168 35.305 1.00 26.28 166 PRO A N 1
ATOM 1275 C CA . PRO A 1 164 ? 18.593 39.763 35.221 1.00 25.79 166 PRO A CA 1
ATOM 1276 C C . PRO A 1 164 ? 19.999 39.612 34.655 1.00 25.85 166 PRO A C 1
ATOM 1277 O O . PRO A 1 164 ? 20.239 39.965 33.500 1.00 25.75 166 PRO A O 1
ATOM 1281 N N . THR A 1 165 ? 20.914 39.101 35.471 1.00 25.59 167 THR A N 1
ATOM 1282 C CA . THR A 1 165 ? 22.297 38.912 35.051 1.00 25.61 167 THR A CA 1
ATOM 1283 C C . THR A 1 165 ? 22.685 37.441 35.128 1.00 25.23 167 THR A C 1
ATOM 1284 O O . THR A 1 165 ? 23.197 36.981 36.149 1.00 25.23 167 THR A O 1
ATOM 1288 N N . PRO A 1 166 ? 22.437 36.695 34.043 1.00 25.19 168 PRO A N 1
ATOM 1289 C CA . PRO A 1 166 ? 22.736 35.260 34.000 1.00 25.38 168 PRO A CA 1
ATOM 1290 C C . PRO A 1 166 ? 24.232 34.967 33.919 1.00 25.27 168 PRO A C 1
ATOM 1291 O O . PRO A 1 166 ? 24.935 35.551 33.095 1.00 25.52 168 PRO A O 1
ATOM 1295 N N . MET A 1 167 ? 24.704 34.067 34.776 1.00 25.23 169 MET A N 1
ATOM 1296 C CA . MET A 1 167 ? 26.095 33.635 34.750 1.00 25.45 169 MET A CA 1
ATOM 1297 C C . MET A 1 167 ? 26.249 32.297 35.465 1.00 25.16 169 MET A C 1
ATOM 1298 O O . MET A 1 167 ? 25.359 31.875 36.205 1.00 24.51 169 MET A O 1
ATOM 1303 N N . ALA A 1 168 ? 27.383 31.640 35.243 1.00 25.08 170 ALA A N 1
ATOM 1304 C CA . ALA A 1 168 ? 27.641 30.324 35.816 1.00 24.71 170 ALA A CA 1
ATOM 1305 C C . ALA A 1 168 ? 27.684 30.367 37.341 1.00 24.89 170 ALA A C 1
ATOM 1306 O O . ALA A 1 168 ? 28.006 31.394 37.937 1.00 25.33 170 ALA A O 1
ATOM 1308 N N . PHE A 1 169 ? 27.361 29.237 37.961 1.00 24.51 171 PHE A N 1
ATOM 1309 C CA . PHE A 1 169 ? 27.305 29.134 39.415 1.00 24.33 171 PHE A CA 1
ATOM 1310 C C . PHE A 1 169 ? 28.683 29.286 40.061 1.00 24.83 171 PHE A C 1
ATOM 1311 O O . PHE A 1 169 ? 28.803 29.785 41.180 1.00 24.61 171 PHE A O 1
ATOM 1319 N N . SER A 1 170 ? 29.719 28.860 39.347 1.00 25.09 172 SER A N 1
ATOM 1320 C CA . SER A 1 170 ? 31.081 28.901 39.871 1.00 25.24 172 SER A CA 1
ATOM 1321 C C . SER A 1 170 ? 31.651 30.318 39.879 1.00 25.62 172 SER A C 1
ATOM 1322 O O . SER A 1 170 ? 32.630 30.598 40.572 1.00 25.97 172 SER A O 1
ATOM 1325 N N . GLU A 1 171 ? 31.030 31.205 39.110 1.00 25.72 173 GLU A N 1
ATOM 1326 C CA . GLU A 1 171 ? 31.515 32.573 38.955 1.00 25.97 173 GLU A CA 1
ATOM 1327 C C . GLU A 1 171 ? 30.745 33.566 39.823 1.00 26.23 173 GLU A C 1
ATOM 1328 O O . GLU A 1 171 ? 30.951 34.776 39.727 1.00 26.72 173 GLU A O 1
ATOM 1334 N N . VAL A 1 172 ? 29.862 33.050 40.672 1.00 26.13 174 VAL A N 1
ATOM 1335 C CA . VAL A 1 172 ? 28.977 33.896 41.469 1.00 26.17 174 VAL A CA 1
ATOM 1336 C C . VAL A 1 172 ? 29.705 34.659 42.579 1.00 26.95 174 VAL A C 1
ATOM 1337 O O . VAL A 1 172 ? 29.494 35.861 42.746 1.00 27.33 174 VAL A O 1
ATOM 1341 N N . TYR A 1 173 ? 30.555 33.962 43.331 1.00 26.57 175 TYR A N 1
ATOM 1342 C CA . TYR A 1 173 ? 31.244 34.563 44.474 1.00 27.20 175 TYR A CA 1
ATOM 1343 C C . TYR A 1 173 ? 32.075 35.777 44.067 1.00 27.63 175 TYR A C 1
ATOM 1344 O O . TYR A 1 173 ? 31.963 36.844 44.673 1.00 27.57 175 TYR A O 1
ATOM 1353 N N . LEU A 1 174 ? 32.911 35.603 43.047 1.00 27.63 176 LEU A N 1
ATOM 1354 C CA . LEU A 1 174 ? 33.768 36.677 42.554 1.00 27.72 176 LEU A CA 1
ATOM 1355 C C . LEU A 1 174 ? 32.945 37.868 42.083 1.00 28.05 176 LEU A C 1
ATOM 1356 O O . LEU A 1 174 ? 33.301 39.020 42.336 1.00 28.61 176 LEU A O 1
ATOM 1361 N N . ALA A 1 175 ? 31.844 37.577 41.397 1.00 27.68 177 ALA A N 1
ATOM 1362 C CA . ALA A 1 175 ? 30.959 38.610 40.873 1.00 27.88 177 ALA A CA 1
ATOM 1363 C C . ALA A 1 175 ? 30.346 39.433 42.001 1.00 27.99 177 ALA A C 1
ATOM 1364 O O . ALA A 1 175 ? 30.167 40.644 41.872 1.00 28.12 177 ALA A O 1
ATOM 1366 N N . LEU A 1 176 ? 30.022 38.765 43.103 1.00 27.87 178 LEU A N 1
ATOM 1367 C CA . LEU A 1 176 ? 29.491 39.436 44.283 1.00 27.94 178 LEU A CA 1
ATOM 1368 C C . LEU A 1 176 ? 30.586 40.212 45.008 1.00 28.43 178 LEU A C 1
ATOM 1369 O O . LEU A 1 176 ? 30.351 41.304 45.526 1.00 28.50 178 LEU A O 1
ATOM 1374 N N . GLN A 1 177 ? 31.782 39.633 45.040 1.00 28.44 179 GLN A N 1
ATOM 1375 C CA . GLN A 1 177 ? 32.913 40.228 45.742 1.00 28.67 179 GLN A CA 1
ATOM 1376 C C . GLN A 1 177 ? 33.361 41.527 45.080 1.00 28.77 179 GLN A C 1
ATOM 1377 O O . GLN A 1 177 ? 33.673 42.507 45.757 1.00 28.88 179 GLN A O 1
ATOM 1383 N N . THR A 1 178 ? 33.385 41.529 43.751 1.00 28.98 180 THR A N 1
ATOM 1384 C CA . THR A 1 178 ? 33.823 42.693 42.992 1.00 28.91 180 THR A CA 1
ATOM 1385 C C . THR A 1 178 ? 32.665 43.638 42.685 1.00 29.09 180 THR A C 1
ATOM 1386 O O . THR A 1 178 ? 32.833 44.616 41.957 1.00 29.36 180 THR A O 1
ATOM 1390 N N . ASN A 1 179 ? 31.497 43.333 43.245 1.00 29.07 181 ASN A N 1
ATOM 1391 C CA . ASN A 1 179 ? 30.275 44.095 42.996 1.00 29.12 181 ASN A CA 1
ATOM 1392 C C . ASN A 1 179 ? 29.940 44.226 41.511 1.00 29.05 181 ASN A C 1
ATOM 1393 O O . ASN A 1 179 ? 29.357 45.223 41.086 1.00 29.16 18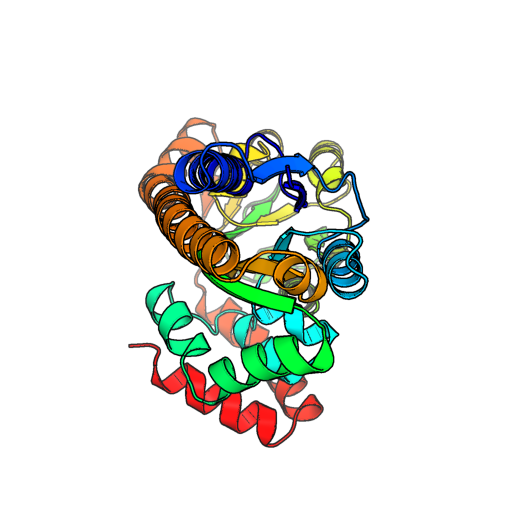1 ASN A O 1
ATOM 1398 N N . ALA A 1 180 ? 30.314 43.218 40.728 1.00 28.95 182 ALA A N 1
ATOM 1399 C CA . ALA A 1 180 ? 29.907 43.155 39.330 1.00 28.65 182 ALA A CA 1
ATOM 1400 C C . ALA A 1 180 ? 28.389 43.036 39.266 1.00 28.40 182 ALA A C 1
ATOM 1401 O O . ALA A 1 180 ? 27.735 43.667 38.436 1.00 28.52 182 ALA A O 1
ATOM 1403 N N . VAL A 1 181 ? 27.841 42.216 40.157 1.00 28.21 183 VAL A N 1
ATOM 1404 C CA . VAL A 1 181 ? 26.401 42.150 40.366 1.00 28.14 183 VAL A CA 1
ATOM 1405 C C . VAL A 1 181 ? 26.080 42.685 41.757 1.00 27.90 183 VAL A C 1
ATOM 1406 O O . VAL A 1 181 ? 26.963 42.774 42.610 1.00 28.21 183 VAL A O 1
ATOM 1410 N N . ASP A 1 182 ? 24.822 43.045 41.985 1.00 27.78 184 ASP A N 1
ATOM 1411 C CA . ASP A 1 182 ? 24.422 43.610 43.269 1.00 27.94 184 ASP A CA 1
ATOM 1412 C C . ASP A 1 182 ? 23.944 42.534 44.237 1.00 27.58 184 ASP A C 1
ATOM 1413 O O . ASP A 1 182 ? 23.905 42.751 45.447 1.00 27.71 184 ASP A O 1
ATOM 1418 N N . GLY A 1 183 ? 23.579 41.375 43.701 1.00 27.25 185 GLY A N 1
ATOM 1419 C CA . GLY A 1 183 ? 23.114 40.280 44.530 1.00 26.63 185 GLY A CA 1
ATOM 1420 C C . GLY A 1 183 ? 22.884 38.993 43.765 1.00 26.32 185 GLY A C 1
ATOM 1421 O O . GLY A 1 183 ? 22.953 38.965 42.535 1.00 26.11 185 GLY A O 1
ATOM 1422 N N . GLN A 1 184 ? 22.615 37.921 44.501 1.00 26.03 186 GLN A N 1
ATOM 1423 C CA . GLN A 1 184 ? 22.310 36.634 43.890 1.00 25.43 186 GLN A CA 1
ATOM 1424 C C . GLN A 1 184 ? 21.013 36.063 44.458 1.00 25.19 186 GLN A C 1
ATOM 1425 O O . GLN A 1 184 ? 20.272 36.751 45.163 1.00 25.38 186 GLN A O 1
ATOM 1431 N N . GLU A 1 185 ? 20.751 34.798 44.157 1.00 24.83 187 GLU A N 1
ATOM 1432 C CA . GLU A 1 185 ? 19.476 34.184 44.492 1.00 24.26 187 GLU A CA 1
ATOM 1433 C C . GLU A 1 185 ? 19.602 32.665 44.616 1.00 23.97 187 GLU A C 1
ATOM 1434 O O . GLU A 1 185 ? 19.811 31.968 43.621 1.00 23.80 187 GLU A O 1
ATOM 1440 N N . ASN A 1 186 ? 19.475 32.163 45.844 1.00 24.19 188 ASN A N 1
ATOM 1441 C CA . ASN A 1 186 ? 19.706 30.751 46.147 1.00 23.79 188 ASN A CA 1
ATOM 1442 C C . ASN A 1 186 ? 19.162 30.385 47.527 1.00 23.94 188 ASN A C 1
ATOM 1443 O O . ASN A 1 186 ? 18.930 31.272 48.351 1.00 24.04 188 ASN A O 1
ATOM 1448 N N . PRO A 1 187 ? 18.952 29.078 47.785 1.00 23.93 189 PRO A N 1
ATOM 1449 C CA . PRO A 1 187 ? 18.543 28.621 49.121 1.00 24.00 189 PRO A CA 1
ATOM 1450 C C . PRO A 1 187 ? 19.564 28.958 50.206 1.00 24.28 189 PRO A C 1
ATOM 1451 O O . PRO A 1 187 ? 20.730 29.197 49.896 1.00 24.22 189 PRO A O 1
ATOM 1455 N N . LEU A 1 188 ? 19.123 28.963 51.462 1.00 24.41 190 LEU A N 1
ATOM 1456 C CA . LEU A 1 188 ? 19.986 29.301 52.591 1.00 24.59 190 LEU A CA 1
ATOM 1457 C C . LEU A 1 188 ? 21.184 28.364 52.714 1.00 24.73 190 LEU A C 1
ATOM 1458 O O . LEU A 1 188 ? 22.288 28.797 53.048 1.00 24.93 190 LEU A O 1
ATOM 1463 N N . SER A 1 189 ? 20.958 27.080 52.452 1.00 24.56 191 SER A N 1
ATOM 1464 C CA . SER A 1 189 ? 22.014 26.077 52.527 1.00 24.52 191 SER A CA 1
ATOM 1465 C C . SER A 1 189 ? 23.135 26.372 51.537 1.00 24.57 191 SER A C 1
ATOM 1466 O O . SER A 1 189 ? 24.316 26.266 51.869 1.00 24.49 191 SER A O 1
ATOM 1469 N N . THR A 1 190 ? 22.754 26.744 50.319 1.00 24.45 192 THR A N 1
ATOM 1470 C CA . THR A 1 190 ? 23.716 27.079 49.278 1.00 24.31 192 THR A CA 1
ATOM 1471 C C . THR A 1 190 ? 24.473 28.354 49.636 1.00 24.64 192 THR A C 1
ATOM 1472 O O . THR A 1 190 ? 25.678 28.458 49.404 1.00 24.72 192 THR A O 1
ATOM 1476 N N . ILE A 1 191 ? 23.757 29.317 50.209 1.00 24.73 193 ILE A N 1
ATOM 1477 C CA . ILE A 1 191 ? 24.347 30.589 50.610 1.00 25.06 193 ILE A CA 1
ATOM 1478 C C . ILE A 1 191 ? 25.447 30.385 51.652 1.00 25.59 193 ILE A C 1
ATOM 1479 O O . ILE A 1 191 ? 26.488 31.042 51.608 1.00 25.83 193 ILE A O 1
ATOM 1484 N N . LYS A 1 192 ? 25.223 29.456 52.576 1.00 25.45 194 LYS A N 1
ATOM 1485 C CA . LYS A 1 192 ? 26.212 29.156 53.606 1.00 25.82 194 LYS A CA 1
ATOM 1486 C C . LYS A 1 192 ? 27.376 28.338 53.056 1.00 25.74 194 LYS A C 1
ATOM 1487 O O . LYS A 1 192 ? 28.539 28.659 53.303 1.00 26.30 194 LYS A O 1
ATOM 1493 N N . ALA A 1 193 ? 27.054 27.282 52.315 1.00 25.30 195 ALA A N 1
ATOM 1494 C CA . ALA A 1 193 ? 28.063 26.368 51.786 1.00 25.07 195 ALA A CA 1
ATOM 1495 C C . ALA A 1 193 ? 29.021 27.066 50.826 1.00 25.49 195 ALA A C 1
ATOM 1496 O O . ALA A 1 193 ? 30.226 26.816 50.850 1.00 25.65 195 ALA A O 1
ATOM 1498 N N . GLN A 1 194 ? 28.483 27.939 49.982 1.00 25.57 196 GLN A N 1
ATOM 1499 C CA . GLN A 1 194 ? 29.305 28.673 49.028 1.00 25.68 196 GLN A CA 1
ATOM 1500 C C . GLN A 1 194 ? 29.781 29.993 49.624 1.00 26.15 196 GLN A C 1
ATOM 1501 O O . GLN A 1 194 ? 30.459 30.776 48.957 1.00 26.32 196 GLN A O 1
ATOM 1507 N N . LYS A 1 195 ? 29.414 30.223 50.882 1.00 26.24 197 LYS A N 1
ATOM 1508 C CA . LYS A 1 195 ? 29.865 31.385 51.644 1.00 26.85 197 LYS A CA 1
ATOM 1509 C C . LYS A 1 195 ? 29.561 32.706 50.942 1.00 26.99 197 LYS A C 1
ATOM 1510 O O . LYS A 1 195 ? 30.401 33.605 50.897 1.00 27.50 197 LYS A O 1
ATOM 1516 N N . PHE A 1 196 ? 28.355 32.817 50.396 1.00 26.71 198 PHE A N 1
ATOM 1517 C CA . PHE A 1 196 ? 27.920 34.050 49.755 1.00 26.74 198 PHE A CA 1
ATOM 1518 C C . PHE A 1 196 ? 27.681 35.143 50.792 1.00 27.38 198 PHE A C 1
ATOM 1519 O O . PHE A 1 196 ? 27.708 36.331 50.473 1.00 27.64 198 PHE A O 1
ATOM 1527 N N . TYR A 1 197 ? 27.453 34.735 52.038 1.00 27.31 199 TYR A N 1
ATOM 1528 C CA . TYR A 1 197 ? 27.204 35.678 53.123 1.00 27.69 199 TYR A CA 1
ATOM 1529 C C . TYR A 1 197 ? 28.443 36.517 53.432 1.00 27.89 199 TYR A C 1
ATOM 1530 O O . TYR A 1 197 ? 28.338 37.616 53.977 1.00 28.00 199 TYR A O 1
ATOM 1539 N N . GLU A 1 198 ? 29.614 35.995 53.078 1.00 27.91 200 GLU A N 1
ATOM 1540 C CA . GLU A 1 198 ? 30.870 36.709 53.288 1.00 27.85 200 GLU A CA 1
ATOM 1541 C C . GLU A 1 198 ? 30.973 37.943 52.401 1.00 28.19 200 GLU A C 1
ATOM 1542 O O . GLU A 1 198 ? 31.739 38.864 52.691 1.00 28.49 200 GLU A O 1
ATOM 1548 N N . VAL A 1 199 ? 30.205 37.955 51.316 1.00 27.85 201 VAL A N 1
ATOM 1549 C CA . VAL A 1 199 ? 30.245 39.059 50.364 1.00 27.78 201 VAL A CA 1
ATOM 1550 C C . VAL A 1 199 ? 28.864 39.672 50.140 1.00 28.06 201 VAL A C 1
ATOM 1551 O O . VAL A 1 199 ? 28.654 40.420 49.185 1.00 27.89 201 VAL A O 1
ATOM 1555 N N . GLN A 1 200 ? 27.926 39.351 51.026 1.00 28.02 202 GLN A N 1
ATOM 1556 C CA . GLN A 1 200 ? 26.574 39.897 50.951 1.00 27.90 202 GLN A CA 1
ATOM 1557 C C . GLN A 1 200 ? 26.103 40.355 52.327 1.00 28.11 202 GLN A C 1
ATOM 1558 O O . GLN A 1 200 ? 25.914 39.539 53.228 1.00 28.16 202 GLN A O 1
ATOM 1564 N N . LYS A 1 201 ? 25.907 41.660 52.482 1.00 28.57 203 LYS A N 1
ATOM 1565 C CA . LYS A 1 201 ? 25.540 42.228 53.776 1.00 28.68 203 LYS A CA 1
ATOM 1566 C C . LYS A 1 201 ? 24.062 42.063 54.113 1.00 28.89 203 LYS A C 1
ATOM 1567 O O . LYS A 1 201 ? 23.650 42.327 55.244 1.00 28.92 203 LYS A O 1
ATOM 1573 N N . TYR A 1 202 ? 23.262 41.632 53.144 1.00 28.80 204 TYR A N 1
ATOM 1574 C CA . TYR A 1 202 ? 21.823 41.530 53.365 1.00 28.56 204 TYR A CA 1
ATOM 1575 C C . TYR A 1 202 ? 21.222 40.235 52.835 1.00 28.14 204 TYR A C 1
ATOM 1576 O O . TYR A 1 202 ? 21.740 39.629 51.897 1.00 27.81 204 TYR A O 1
ATOM 1585 N N . LEU A 1 203 ? 20.118 39.826 53.454 1.00 28.07 205 LEU A N 1
ATOM 1586 C CA . LEU A 1 203 ? 19.402 38.617 53.073 1.00 27.70 205 LEU A CA 1
ATOM 1587 C C . LEU A 1 203 ? 17.898 38.830 53.195 1.00 27.80 205 LEU A C 1
ATOM 1588 O O . LEU A 1 203 ? 17.394 39.135 54.276 1.00 28.02 205 LEU A O 1
ATOM 1593 N N . ALA A 1 204 ? 17.185 38.669 52.085 1.00 27.31 206 ALA A N 1
ATOM 1594 C CA . ALA A 1 204 ? 15.739 38.855 52.074 1.00 27.01 206 ALA A CA 1
ATOM 1595 C C . ALA A 1 204 ? 15.020 37.516 51.951 1.00 26.37 206 ALA A C 1
ATOM 1596 O O . ALA A 1 204 ? 15.249 36.766 51.005 1.00 26.16 206 ALA A O 1
ATOM 1598 N N . MET A 1 205 ? 14.155 37.220 52.914 1.00 26.32 207 MET A N 1
ATOM 1599 C CA . MET A 1 205 ? 13.383 35.984 52.884 1.00 26.14 207 MET A CA 1
ATOM 1600 C C . MET A 1 205 ? 12.262 36.087 51.859 1.00 25.86 207 MET A C 1
ATOM 1601 O O . MET A 1 205 ? 11.106 36.327 52.204 1.00 26.19 207 MET A O 1
ATOM 1606 N N . THR A 1 206 ? 12.617 35.900 50.592 1.00 25.56 208 THR A N 1
ATOM 1607 C CA . THR A 1 206 ? 11.673 36.078 49.498 1.00 25.61 208 THR A CA 1
ATOM 1608 C C . THR A 1 206 ? 10.839 34.825 49.239 1.00 25.41 208 THR A C 1
ATOM 1609 O O . THR A 1 206 ? 9.684 34.929 48.826 1.00 25.79 208 THR A O 1
ATOM 1613 N N . ASN A 1 207 ? 11.427 33.655 49.484 1.00 25.02 209 ASN A N 1
ATOM 1614 C CA . ASN A 1 207 ? 10.727 32.375 49.352 1.00 25.02 209 ASN A CA 1
ATOM 1615 C C . ASN A 1 207 ? 9.979 32.230 48.030 1.00 25.01 209 ASN A C 1
ATOM 1616 O O . ASN A 1 207 ? 8.824 31.806 48.006 1.00 25.06 209 ASN A O 1
ATOM 1621 N N . HIS A 1 208 ? 10.643 32.582 46.935 1.00 24.74 210 HIS A N 1
ATOM 1622 C CA . HIS A 1 208 ? 9.987 32.656 45.634 1.00 24.84 210 HIS A CA 1
ATOM 1623 C C . HIS A 1 208 ? 9.961 31.325 44.884 1.00 24.51 210 HIS A C 1
ATOM 1624 O O . HIS A 1 208 ? 8.959 30.988 44.255 1.00 24.47 210 HIS A O 1
ATOM 1631 N N . ILE A 1 209 ? 11.058 30.576 44.941 1.00 24.04 211 ILE A N 1
ATOM 1632 C CA . ILE A 1 209 ? 11.135 29.296 44.240 1.00 23.91 211 ILE A CA 1
ATOM 1633 C C . ILE A 1 209 ? 11.639 28.173 45.144 1.00 23.76 211 ILE A C 1
ATOM 1634 O O . ILE A 1 209 ? 12.676 28.305 45.795 1.00 23.75 211 ILE A O 1
ATOM 1639 N N . LEU A 1 210 ? 10.892 27.072 45.184 1.00 23.66 212 LEU A N 1
ATOM 1640 C CA . LEU A 1 210 ? 11.317 25.880 45.907 1.00 23.40 212 LEU A CA 1
ATOM 1641 C C . LEU A 1 210 ? 12.046 24.929 44.966 1.00 23.20 212 LEU A C 1
ATOM 1642 O O . LEU A 1 210 ? 11.544 24.598 43.891 1.00 23.22 212 LEU A O 1
ATOM 1647 N N . ASN A 1 211 ? 13.232 24.491 45.373 1.00 22.87 213 ASN A N 1
ATOM 1648 C CA . ASN A 1 211 ? 13.999 23.548 44.574 1.00 22.93 213 ASN A CA 1
ATOM 1649 C C . ASN A 1 211 ? 13.918 22.131 45.119 1.00 23.16 213 ASN A C 1
ATOM 1650 O O . ASN A 1 211 ? 14.199 21.891 46.294 1.00 23.02 213 ASN A O 1
ATOM 1655 N N . ASP A 1 212 ? 13.522 21.197 44.262 1.00 22.89 214 ASP A N 1
ATOM 1656 C CA . ASP A 1 212 ? 13.660 19.783 44.572 1.00 22.92 214 ASP A CA 1
ATOM 1657 C C . ASP A 1 212 ? 14.912 19.273 43.869 1.00 22.72 214 ASP A C 1
ATOM 1658 O O . ASP A 1 212 ? 15.552 20.015 43.126 1.00 22.73 214 ASP A O 1
ATOM 1663 N N . GLN A 1 213 ? 15.267 18.016 44.103 1.00 22.86 215 GLN A N 1
ATOM 1664 C CA . GLN A 1 213 ? 16.450 17.448 43.469 1.00 22.70 215 GLN A CA 1
ATOM 1665 C C . GLN A 1 213 ? 16.194 16.009 43.042 1.00 22.53 215 GLN A C 1
ATOM 1666 O O . GLN A 1 213 ? 15.921 15.147 43.875 1.00 22.67 215 GLN A O 1
ATOM 1672 N N . LEU A 1 214 ? 16.282 15.754 41.742 1.00 22.61 216 LEU A N 1
ATOM 1673 C CA . LEU A 1 214 ? 16.011 14.423 41.213 1.00 22.7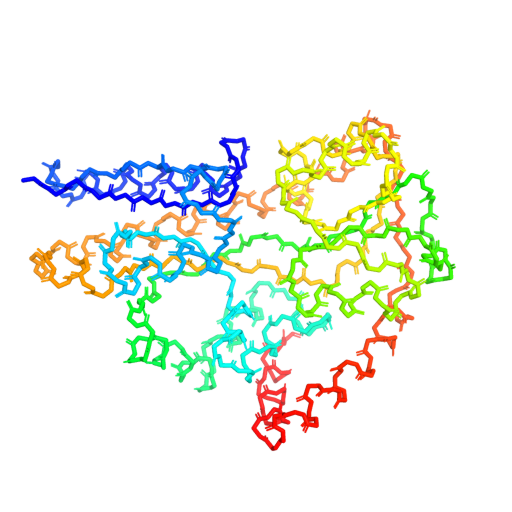9 216 LEU A CA 1
ATOM 1674 C C . LEU A 1 214 ? 17.295 13.635 40.985 1.00 22.98 216 LEU A C 1
ATOM 1675 O O . LEU A 1 214 ? 18.234 14.126 40.359 1.00 22.70 216 LEU A O 1
ATOM 1680 N N . TYR A 1 215 ? 17.331 12.412 41.504 1.00 22.87 217 TYR A N 1
ATOM 1681 C CA . TYR A 1 215 ? 18.445 11.508 41.248 1.00 23.10 217 TYR A CA 1
ATOM 1682 C C . TYR A 1 215 ? 18.237 10.814 39.910 1.00 23.30 217 TYR A C 1
ATOM 1683 O O . TYR A 1 215 ? 17.468 9.859 39.809 1.00 23.67 217 TYR A O 1
ATOM 1692 N N . LEU A 1 216 ? 18.918 11.307 38.882 1.00 23.08 218 LEU A N 1
ATOM 1693 C CA . LEU A 1 216 ? 18.749 10.784 37.533 1.00 23.27 218 LEU A CA 1
ATOM 1694 C C . LEU A 1 216 ? 19.809 9.748 37.182 1.00 23.69 218 LEU A C 1
ATOM 1695 O O . LEU A 1 216 ? 20.972 9.873 37.570 1.00 23.63 218 LEU A O 1
ATOM 1700 N N . VAL A 1 217 ? 19.392 8.724 36.444 1.00 23.78 219 VAL A N 1
ATOM 1701 C CA . VAL A 1 217 ? 20.309 7.709 35.947 1.00 24.19 219 VAL A CA 1
ATOM 1702 C C . VAL A 1 217 ? 20.118 7.533 34.443 1.00 24.35 219 VAL A C 1
ATOM 1703 O O . VAL A 1 217 ? 18.999 7.617 33.937 1.00 24.46 219 VAL A O 1
ATOM 1707 N N . SER A 1 218 ? 21.220 7.316 33.731 1.00 24.82 220 SER A N 1
ATOM 1708 C CA . SER A 1 218 ? 21.174 7.059 32.298 1.00 24.97 220 SER A CA 1
ATOM 1709 C C . SER A 1 218 ? 20.456 5.746 32.000 1.00 25.43 220 SER A C 1
ATOM 1710 O O . SER A 1 218 ? 20.688 4.741 32.674 1.00 25.36 220 SER A O 1
ATOM 1713 N N . ASN A 1 219 ? 19.580 5.760 30.999 1.00 25.31 221 ASN A N 1
ATOM 1714 C CA . ASN A 1 219 ? 18.895 4.545 30.569 1.00 25.68 221 ASN A CA 1
ATOM 1715 C C . ASN A 1 219 ? 19.888 3.510 30.057 1.00 25.92 221 ASN A C 1
ATOM 1716 O O . ASN A 1 219 ? 19.724 2.313 30.287 1.00 26.41 221 ASN A O 1
ATOM 1721 N N . ILE A 1 220 ? 20.919 3.985 29.366 1.00 25.58 222 ILE A N 1
ATOM 1722 C CA . ILE A 1 220 ? 21.989 3.121 28.884 1.00 25.88 222 ILE A CA 1
ATOM 1723 C C . ILE A 1 220 ? 22.707 2.461 30.054 1.00 26.31 222 ILE A C 1
ATOM 1724 O O . ILE A 1 220 ? 23.011 1.270 30.012 1.00 26.64 222 ILE A O 1
ATOM 1729 N N . THR A 1 221 ? 22.966 3.241 31.100 1.00 26.18 223 THR A N 1
ATOM 1730 C CA . THR A 1 221 ? 23.651 2.743 32.289 1.00 26.19 223 THR A CA 1
ATOM 1731 C C . THR A 1 221 ? 22.865 1.619 32.958 1.00 26.46 223 THR A C 1
ATOM 1732 O O . THR A 1 221 ? 23.428 0.583 33.309 1.00 26.94 223 THR A O 1
ATOM 1736 N N . MET A 1 222 ? 21.561 1.824 33.123 1.00 26.56 224 MET A N 1
ATOM 1737 C CA . MET A 1 222 ? 20.695 0.808 33.709 1.00 26.77 224 MET A CA 1
ATOM 1738 C C . MET A 1 222 ? 20.641 -0.443 32.834 1.00 27.29 224 MET A C 1
ATOM 1739 O O . MET A 1 222 ? 20.495 -1.555 33.337 1.00 27.81 224 MET A O 1
ATOM 1744 N N . GLU A 1 223 ? 20.769 -0.253 31.524 1.00 27.14 225 GLU A N 1
ATOM 1745 C CA . GLU A 1 223 ? 20.745 -1.363 30.576 1.00 27.41 225 GLU A CA 1
ATOM 1746 C C . GLU A 1 223 ? 22.031 -2.188 30.625 1.00 27.62 225 GLU A C 1
ATOM 1747 O O . GLU A 1 223 ? 22.050 -3.350 30.214 1.00 27.88 225 GLU A O 1
ATOM 1753 N N . GLU A 1 224 ? 23.103 -1.580 31.125 1.00 27.33 226 GLU A N 1
ATOM 1754 C CA . GLU A 1 224 ? 24.403 -2.240 31.195 1.00 27.48 226 GLU A CA 1
ATOM 1755 C C . GLU A 1 224 ? 24.550 -3.034 32.492 1.00 27.90 226 GLU A C 1
ATOM 1756 O O . GLU A 1 224 ? 25.468 -3.841 32.641 1.00 27.96 226 GLU A O 1
ATOM 1762 N N . LEU A 1 225 ? 23.629 -2.802 33.422 1.00 27.91 227 LEU A N 1
ATOM 1763 C CA . LEU A 1 225 ? 23.658 -3.461 34.720 1.00 28.27 227 LEU A CA 1
ATOM 1764 C C . LEU A 1 225 ? 22.726 -4.663 34.772 1.00 28.21 227 LEU A C 1
ATOM 1765 O O . LEU A 1 225 ? 21.661 -4.656 34.154 1.00 28.14 227 LEU A O 1
ATOM 1770 N N . PRO A 1 226 ? 23.130 -5.704 35.516 1.00 28.60 228 PRO A N 1
ATOM 1771 C CA . PRO A 1 226 ? 22.246 -6.828 35.833 1.00 28.71 228 PRO A CA 1
ATOM 1772 C C . PRO A 1 226 ? 21.005 -6.336 36.561 1.00 28.51 228 PRO A C 1
ATOM 1773 O O . PRO A 1 226 ? 21.065 -5.310 37.238 1.00 28.52 228 PRO A O 1
ATOM 1777 N N . GLU A 1 227 ? 19.903 -7.063 36.428 1.00 28.66 229 GLU A N 1
ATOM 1778 C CA . GLU A 1 227 ? 18.624 -6.612 36.953 1.00 28.74 229 GLU A CA 1
ATOM 1779 C C . GLU A 1 227 ? 18.636 -6.421 38.466 1.00 28.51 229 GLU A C 1
ATOM 1780 O O . GLU A 1 227 ? 17.959 -5.539 38.991 1.00 28.52 229 GLU A O 1
ATOM 1786 N N . ASN A 1 228 ? 19.408 -7.247 39.165 1.00 28.42 230 ASN A N 1
ATOM 1787 C CA . ASN A 1 228 ? 19.505 -7.137 40.615 1.00 28.55 230 ASN A CA 1
ATOM 1788 C C . ASN A 1 228 ? 20.312 -5.910 41.036 1.00 28.32 230 ASN A C 1
ATOM 1789 O O . ASN A 1 228 ? 20.072 -5.336 42.097 1.00 28.09 230 ASN A O 1
ATOM 1794 N N . LEU A 1 229 ? 21.266 -5.509 40.200 1.00 28.36 231 LEU A N 1
ATOM 1795 C CA . LEU A 1 229 ? 22.058 -4.311 40.465 1.00 28.51 231 LEU A CA 1
ATOM 1796 C C . LEU A 1 229 ? 21.271 -3.043 40.145 1.00 28.29 231 LEU A C 1
ATOM 1797 O O . LEU A 1 229 ? 21.537 -1.981 40.709 1.00 27.95 231 LEU A O 1
ATOM 1802 N N . GLN A 1 230 ? 20.305 -3.158 39.238 1.00 28.10 232 GLN A N 1
ATOM 1803 C CA . GLN A 1 230 ? 19.420 -2.043 38.923 1.00 27.96 232 GLN A CA 1
ATOM 1804 C C . GLN A 1 230 ? 18.544 -1.721 40.126 1.00 27.83 232 GLN A C 1
ATOM 1805 O O . GLN A 1 230 ? 18.192 -0.566 40.364 1.00 27.69 232 GLN A O 1
ATOM 1811 N N . LYS A 1 231 ? 18.197 -2.758 40.881 1.00 28.01 233 LYS A N 1
ATOM 1812 C CA . LYS A 1 231 ? 17.396 -2.598 42.085 1.00 27.69 233 LYS A CA 1
ATOM 1813 C C . LYS A 1 231 ? 18.240 -1.976 43.190 1.00 27.77 233 LYS A C 1
ATOM 1814 O O . LYS A 1 231 ? 17.745 -1.196 44.003 1.00 27.84 233 LYS A O 1
ATOM 1820 N N . VAL A 1 232 ? 19.521 -2.330 43.208 1.00 27.70 234 VAL A N 1
ATOM 1821 C CA . VAL A 1 232 ? 20.472 -1.746 44.145 1.00 27.76 234 VAL A CA 1
ATOM 1822 C C . VAL A 1 232 ? 20.586 -0.243 43.908 1.00 27.41 234 VAL A C 1
ATOM 1823 O O . VAL A 1 232 ? 20.562 0.549 44.851 1.00 26.92 234 VAL A O 1
ATOM 1827 N N . VAL A 1 233 ? 20.695 0.137 42.638 1.00 27.22 235 VAL A N 1
ATOM 1828 C CA . VAL A 1 233 ? 20.782 1.540 42.245 1.00 26.95 235 VAL A CA 1
ATOM 1829 C C . VAL A 1 233 ? 19.552 2.321 42.702 1.00 26.49 235 VAL A C 1
ATOM 1830 O O . VAL A 1 233 ? 19.670 3.407 43.270 1.00 26.31 235 VAL A O 1
ATOM 1834 N N . LYS A 1 234 ? 18.376 1.752 42.458 1.00 26.80 236 LYS A N 1
ATOM 1835 C CA . LYS A 1 234 ? 17.113 2.366 42.857 1.00 26.76 236 LYS A CA 1
ATOM 1836 C C . LYS A 1 234 ? 17.027 2.579 44.369 1.00 26.53 236 LYS A C 1
ATOM 1837 O O . LYS A 1 234 ? 16.675 3.664 44.833 1.00 26.34 236 LYS A O 1
ATOM 1843 N N . GLU A 1 235 ? 17.357 1.541 45.130 1.00 26.81 237 GLU A N 1
ATOM 1844 C CA . GLU A 1 235 ? 17.279 1.599 46.586 1.00 26.83 237 GLU A CA 1
ATOM 1845 C C . GLU A 1 235 ? 18.332 2.529 47.182 1.00 26.27 237 GLU A C 1
ATOM 1846 O O . GLU A 1 235 ? 18.079 3.202 48.181 1.00 25.77 237 GLU A O 1
ATOM 1852 N N . SER A 1 236 ? 19.508 2.566 46.564 1.00 26.50 238 SER A N 1
ATOM 1853 C CA . SER A 1 236 ? 20.589 3.431 47.025 1.00 26.27 238 SER A CA 1
ATOM 1854 C C . SER A 1 236 ? 20.222 4.905 46.875 1.00 25.76 238 SER A C 1
ATOM 1855 O O . SER A 1 236 ? 20.551 5.726 47.731 1.00 25.53 238 SER A O 1
ATOM 1858 N N . ALA A 1 237 ? 19.540 5.233 45.783 1.00 25.56 239 ALA A N 1
ATOM 1859 C CA . ALA A 1 237 ? 19.132 6.608 45.522 1.00 25.39 239 ALA A CA 1
ATOM 1860 C C . ALA A 1 237 ? 18.080 7.076 46.521 1.00 25.22 239 ALA A C 1
ATOM 1861 O O . ALA A 1 237 ? 18.097 8.227 46.957 1.00 24.75 239 ALA A O 1
ATOM 1863 N N . GLU A 1 238 ? 17.166 6.181 46.882 1.00 25.49 240 GLU A N 1
ATOM 1864 C CA . GLU A 1 238 ? 16.101 6.514 47.822 1.00 25.45 240 GLU A CA 1
ATOM 1865 C C . GLU A 1 238 ? 16.654 6.764 49.218 1.00 25.29 240 GLU A C 1
ATOM 1866 O O . GLU A 1 238 ? 16.155 7.620 49.948 1.00 25.48 240 GLU A O 1
ATOM 1872 N N . VAL A 1 239 ? 17.684 6.011 49.586 1.00 25.44 241 VAL A N 1
ATOM 1873 C CA . VAL A 1 239 ? 18.351 6.209 50.865 1.00 25.31 241 VAL A CA 1
ATOM 1874 C C . VAL A 1 239 ? 19.025 7.576 50.896 1.00 24.97 241 VAL A C 1
ATOM 1875 O O . VAL A 1 239 ? 18.872 8.335 51.853 1.00 24.85 241 VAL A O 1
ATOM 1879 N N . ALA A 1 240 ? 19.760 7.886 49.833 1.00 24.87 242 ALA A N 1
ATOM 1880 C CA . ALA A 1 240 ? 20.475 9.151 49.731 1.00 24.58 242 ALA A CA 1
ATOM 1881 C C . ALA A 1 240 ? 19.513 10.334 49.691 1.00 24.46 242 ALA A C 1
ATOM 1882 O O . ALA A 1 240 ? 19.794 11.385 50.263 1.00 24.14 242 ALA A O 1
ATOM 1884 N N . ALA A 1 241 ? 18.380 10.153 49.018 1.00 24.55 243 ALA A N 1
ATOM 1885 C CA . ALA A 1 241 ? 17.389 11.216 48.874 1.00 24.12 243 ALA A CA 1
ATOM 1886 C C . ALA A 1 241 ? 16.808 11.642 50.220 1.00 24.52 243 ALA A C 1
ATOM 1887 O O . ALA A 1 241 ? 16.579 12.828 50.456 1.00 24.16 243 ALA A O 1
ATOM 1889 N N . GLU A 1 242 ? 16.564 10.673 51.098 1.00 24.72 244 GLU A N 1
ATOM 1890 C CA . GLU A 1 242 ? 16.073 10.974 52.438 1.00 25.21 244 GLU A CA 1
ATOM 1891 C C . GLU A 1 242 ? 17.115 11.756 53.225 1.00 24.98 244 GLU A C 1
ATOM 1892 O O . GLU A 1 242 ? 16.800 12.763 53.859 1.00 25.12 244 GLU A O 1
ATOM 1898 N N . TYR A 1 243 ? 18.354 11.278 53.178 1.00 24.54 245 TYR A N 1
ATOM 1899 C CA . TYR A 1 243 ? 19.478 11.971 53.794 1.00 24.42 245 TYR A CA 1
ATOM 1900 C C . TYR A 1 243 ? 19.630 13.364 53.186 1.00 24.43 245 TYR A C 1
ATOM 1901 O O . TYR A 1 243 ? 19.834 14.346 53.899 1.00 24.32 245 TYR A O 1
ATOM 1910 N N . HIS A 1 244 ? 19.515 13.429 51.862 1.00 24.30 246 HIS A N 1
ATOM 1911 C CA . HIS A 1 244 ? 19.548 14.684 51.117 1.00 23.89 246 HIS A CA 1
ATOM 1912 C C . HIS A 1 244 ? 18.498 15.656 51.647 1.00 24.01 246 HIS A C 1
ATOM 1913 O O . HIS A 1 244 ? 18.797 16.815 51.935 1.00 24.00 246 HIS A O 1
ATOM 1920 N N . THR A 1 245 ? 17.269 15.169 51.780 1.00 24.26 247 THR A N 1
ATOM 1921 C CA . THR A 1 245 ? 16.157 15.990 52.244 1.00 24.14 247 THR A CA 1
ATOM 1922 C C . THR A 1 245 ? 16.367 16.486 53.675 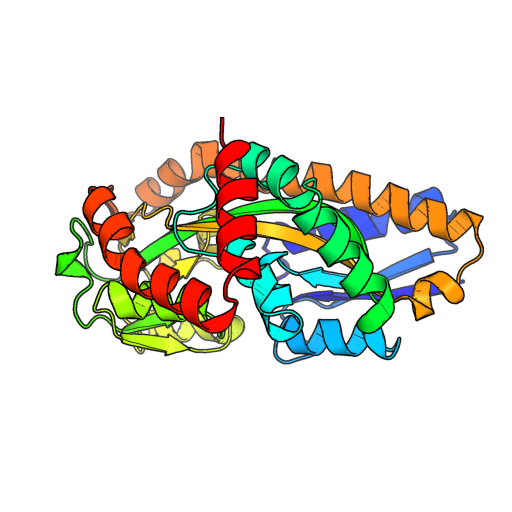1.00 24.42 247 THR A C 1
ATOM 1923 O O . THR A 1 245 ? 16.122 17.655 53.972 1.00 24.30 247 THR A O 1
ATOM 1927 N N . LYS A 1 246 ? 16.825 15.598 54.554 1.00 24.48 248 LYS A N 1
ATOM 1928 C CA . LYS A 1 246 ? 17.021 15.946 55.960 1.00 24.90 248 LYS A CA 1
ATOM 1929 C C . LYS A 1 246 ? 18.098 17.010 56.152 1.00 24.98 248 LYS A C 1
ATOM 1930 O O . LYS A 1 246 ? 18.016 17.818 57.077 1.00 25.40 248 LYS A O 1
ATOM 1936 N N . LEU A 1 247 ? 19.107 17.003 55.284 1.00 24.45 249 LEU A N 1
ATOM 1937 C CA . LEU A 1 247 ? 20.187 17.983 55.362 1.00 24.61 249 LEU A CA 1
ATOM 1938 C C . LEU A 1 247 ? 19.667 19.409 55.201 1.00 24.71 249 LEU A C 1
ATOM 1939 O O . LEU A 1 247 ? 19.947 20.277 56.027 1.00 25.00 249 LEU A O 1
ATOM 1944 N N . PHE A 1 248 ? 18.910 19.645 54.135 1.00 24.53 250 PHE A N 1
ATOM 1945 C CA . PHE A 1 248 ? 18.366 20.972 53.869 1.00 24.73 250 PHE A CA 1
ATOM 1946 C C . PHE A 1 248 ? 17.344 21.387 54.924 1.00 24.98 250 PHE A C 1
ATOM 1947 O O . PHE A 1 248 ? 17.273 22.554 55.304 1.00 25.25 250 PHE A O 1
ATOM 1955 N N . MET A 1 249 ? 16.561 20.423 55.397 1.00 24.92 251 MET A N 1
ATOM 1956 C CA . MET A 1 249 ? 15.517 20.697 56.377 1.00 25.66 251 MET A CA 1
ATOM 1957 C C . MET A 1 249 ? 16.104 21.130 57.718 1.00 26.13 251 MET A C 1
ATOM 1958 O O . MET A 1 249 ? 15.629 22.086 58.331 1.00 26.53 251 MET A O 1
ATOM 1963 N N . ASP A 1 250 ? 17.135 20.420 58.166 1.00 25.82 252 ASP A N 1
ATOM 1964 C CA . ASP A 1 250 ? 17.765 20.712 59.449 1.00 26.21 252 ASP A CA 1
ATOM 1965 C C . ASP A 1 250 ? 18.437 22.080 59.448 1.00 26.29 252 ASP A C 1
ATOM 1966 O O . ASP A 1 250 ? 18.326 22.833 60.415 1.00 26.81 252 ASP A O 1
ATOM 1971 N N . GLU A 1 251 ? 19.126 22.403 58.359 1.00 26.13 253 GLU A N 1
ATOM 1972 C CA . GLU A 1 251 ? 19.812 23.683 58.263 1.00 26.45 253 GLU A CA 1
ATOM 1973 C C . GLU A 1 251 ? 18.831 24.851 58.260 1.00 26.86 253 GLU A C 1
ATOM 1974 O O . GLU A 1 251 ? 19.021 25.822 58.990 1.00 27.27 253 GLU A O 1
ATOM 1980 N N . GLU A 1 252 ? 17.768 24.745 57.467 1.00 26.49 254 GLU A N 1
ATOM 1981 C CA . GLU A 1 252 ? 16.792 25.830 57.353 1.00 26.75 254 GLU A CA 1
ATOM 1982 C C . GLU A 1 252 ? 16.094 26.143 58.679 1.00 27.16 254 GLU A C 1
ATOM 1983 O O . GLU A 1 252 ? 15.383 27.142 58.793 1.00 27.61 254 GLU A O 1
ATOM 1989 N N . LYS A 1 253 ? 16.305 25.290 59.677 1.00 27.43 255 LYS A N 1
ATOM 1990 C CA . LYS A 1 253 ? 15.756 25.503 61.009 1.00 27.55 255 LYS A CA 1
ATOM 1991 C C . LYS A 1 253 ? 16.584 26.490 61.831 1.00 28.03 255 LYS A C 1
ATOM 1992 O O . LYS A 1 253 ? 16.073 27.102 62.769 1.00 28.68 255 LYS A O 1
ATOM 1998 N N . SER A 1 254 ? 17.858 26.651 61.478 1.00 28.18 256 SER A N 1
ATOM 1999 C CA . SER A 1 254 ? 18.762 27.454 62.297 1.00 28.48 256 SER A CA 1
ATOM 2000 C C . SER A 1 254 ? 19.744 28.314 61.499 1.00 28.77 256 SER A C 1
ATOM 2001 O O . SER A 1 254 ? 20.638 28.929 62.081 1.00 29.49 256 SER A O 1
ATOM 2004 N N . LEU A 1 255 ? 19.588 28.360 60.180 1.00 28.31 257 LEU A N 1
ATOM 2005 C CA . LEU A 1 255 ? 20.537 29.096 59.349 1.00 28.07 257 LEU A CA 1
ATOM 2006 C C . LEU A 1 255 ? 20.376 30.608 59.461 1.00 28.68 257 LEU A C 1
ATOM 2007 O O . LEU A 1 255 ? 21.342 31.350 59.283 1.00 28.74 257 LEU A O 1
ATOM 2012 N N . LYS A 1 256 ? 19.162 31.065 59.751 1.00 29.22 258 LYS A N 1
ATOM 2013 C CA . LYS A 1 256 ? 18.915 32.496 59.895 1.00 29.07 258 LYS A CA 1
ATOM 2014 C C . LYS A 1 256 ? 19.658 33.050 61.107 1.00 29.36 258 LYS A C 1
ATOM 2015 O O . LYS A 1 256 ? 20.091 34.203 61.108 1.00 29.77 258 LYS A O 1
ATOM 2021 N N . ASP A 1 257 ? 19.815 32.219 62.132 1.00 29.47 259 ASP A N 1
ATOM 2022 C CA . ASP A 1 257 ? 20.575 32.602 63.316 1.00 29.65 259 ASP A CA 1
ATOM 2023 C C . ASP A 1 257 ? 22.063 32.689 62.996 1.00 29.66 259 ASP A C 1
ATOM 2024 O O . ASP A 1 257 ? 22.761 33.585 63.474 1.00 29.77 259 ASP A O 1
ATOM 2029 N N . PHE A 1 258 ? 22.539 31.751 62.182 1.00 29.51 260 PHE A N 1
ATOM 2030 C CA . PHE A 1 258 ? 23.937 31.715 61.768 1.00 29.31 260 PHE A CA 1
ATOM 2031 C C . PHE A 1 258 ? 24.330 32.973 60.998 1.00 29.28 260 PHE A C 1
ATOM 2032 O O . PHE A 1 258 ? 25.382 33.560 61.248 1.00 29.61 260 PHE A O 1
ATOM 2040 N N . PHE A 1 259 ? 23.478 33.379 60.063 1.00 29.06 261 PHE A N 1
ATOM 2041 C CA . PHE A 1 259 ? 23.753 34.542 59.227 1.00 29.18 261 PHE A CA 1
ATOM 2042 C C . PHE A 1 259 ? 23.719 35.838 60.029 1.00 29.46 261 PHE A C 1
ATOM 2043 O O . PHE A 1 259 ? 24.524 36.740 59.796 1.00 29.47 261 PHE A O 1
ATOM 2051 N N . LYS A 1 260 ? 22.791 35.928 60.976 1.00 29.49 262 LYS A N 1
ATOM 2052 C CA . LYS A 1 260 ? 22.675 37.119 61.810 1.00 29.66 262 LYS A CA 1
ATOM 2053 C C . LYS A 1 260 ? 23.887 37.284 62.724 1.00 29.82 262 LYS A C 1
ATOM 2054 O O . LYS A 1 260 ? 24.268 38.404 63.065 1.00 29.72 262 LYS A O 1
ATOM 2060 N N . SER A 1 261 ? 24.499 36.167 63.108 1.00 29.76 263 SER A N 1
ATOM 2061 C CA . SER A 1 261 ? 25.695 36.205 63.942 1.00 29.68 263 SER A CA 1
ATOM 2062 C C . SER A 1 261 ? 26.904 36.656 63.131 1.00 29.77 263 SER A C 1
ATOM 2063 O O . SER A 1 261 ? 27.880 37.166 63.683 1.00 30.18 263 SER A O 1
ATOM 2066 N N . LYS A 1 262 ? 26.833 36.467 61.817 1.00 29.70 264 LYS A N 1
ATOM 2067 C CA . LYS A 1 262 ? 27.918 36.856 60.924 1.00 29.36 264 LYS A CA 1
ATOM 2068 C C . LYS A 1 262 ? 27.771 38.303 60.463 1.00 29.72 264 LYS A C 1
ATOM 2069 O O . LYS A 1 262 ? 28.545 38.781 59.634 1.00 29.80 264 LYS A O 1
ATOM 2075 N N . GLY A 1 263 ? 26.772 38.994 61.001 1.00 29.57 265 GLY A N 1
ATOM 2076 C CA . GLY A 1 263 ? 26.576 40.402 60.709 1.00 29.56 265 GLY A CA 1
ATOM 2077 C C . GLY A 1 263 ? 25.681 40.664 59.514 1.00 29.60 265 GLY A C 1
ATOM 2078 O O . GLY A 1 263 ? 25.569 41.800 59.051 1.00 29.57 265 GLY A O 1
ATOM 2079 N N . VAL A 1 264 ? 25.043 39.613 59.010 1.00 29.53 266 VAL A N 1
ATOM 2080 C CA . VAL A 1 264 ? 24.129 39.751 57.883 1.00 29.32 266 VAL A CA 1
ATOM 2081 C C . VAL A 1 264 ? 22.753 40.196 58.362 1.00 29.29 266 VAL A C 1
ATOM 2082 O O . VAL A 1 264 ? 22.158 39.570 59.239 1.00 29.32 266 VAL A O 1
ATOM 2086 N N . THR A 1 265 ? 22.254 41.285 57.786 1.00 29.03 267 THR A N 1
ATOM 2087 C CA . THR A 1 265 ? 20.935 41.795 58.136 1.00 28.94 267 THR A CA 1
ATOM 2088 C C . THR A 1 265 ? 19.854 41.058 57.355 1.00 28.98 267 THR A C 1
ATOM 2089 O O . THR A 1 265 ? 19.823 41.103 56.125 1.00 28.83 267 THR A O 1
ATOM 2093 N N . ILE A 1 266 ? 18.969 40.379 58.076 1.00 28.59 268 ILE A N 1
ATOM 2094 C CA . ILE A 1 266 ? 17.902 39.612 57.446 1.00 28.63 268 ILE A CA 1
ATOM 2095 C C . ILE A 1 266 ? 16.585 40.378 57.440 1.00 28.88 268 ILE A C 1
ATOM 2096 O O . ILE A 1 266 ? 16.057 40.737 58.492 1.00 29.28 268 ILE A O 1
ATOM 2101 N N . THR A 1 267 ? 16.057 40.624 56.246 1.00 28.54 269 THR A N 1
ATOM 2102 C CA . THR A 1 267 ? 14.781 41.309 56.102 1.00 28.37 269 THR A CA 1
ATOM 2103 C C . THR A 1 267 ? 13.696 40.332 55.666 1.00 28.26 269 THR A C 1
ATOM 2104 O O . THR A 1 267 ? 13.971 39.359 54.966 1.00 28.00 269 THR A O 1
ATOM 2108 N N . GLU A 1 268 ? 12.463 40.592 56.087 1.00 28.88 270 GLU A N 1
ATOM 2109 C CA . GLU A 1 268 ? 11.331 39.762 55.695 1.00 28.73 270 GLU A CA 1
ATOM 2110 C C . GLU A 1 268 ? 10.228 40.610 55.073 1.00 28.89 270 GLU A C 1
ATOM 2111 O O . GLU A 1 268 ? 9.211 40.878 55.713 1.00 29.01 270 GLU A O 1
ATOM 2117 N N . PRO A 1 269 ? 10.426 41.029 53.814 1.00 28.95 271 PRO A N 1
ATOM 2118 C CA . PRO A 1 269 ? 9.471 41.905 53.127 1.00 28.96 271 PRO A CA 1
ATOM 2119 C C . PRO A 1 269 ? 8.130 41.225 52.873 1.00 29.01 271 PRO A C 1
ATOM 2120 O O . PRO A 1 269 ? 8.072 40.001 52.756 1.00 29.18 271 PRO A O 1
ATOM 2124 N N . ASN A 1 270 ? 7.066 42.018 52.799 1.00 29.28 272 ASN A N 1
ATOM 2125 C CA . ASN A 1 270 ? 5.745 41.497 52.469 1.00 29.41 272 ASN A CA 1
ATOM 2126 C C . ASN A 1 270 ? 5.731 40.908 51.062 1.00 29.14 272 ASN A C 1
ATOM 2127 O O . ASN A 1 270 ? 6.112 41.572 50.098 1.00 29.00 272 ASN A O 1
ATOM 2132 N N . LEU A 1 271 ? 5.287 39.660 50.951 1.00 28.76 273 LEU A N 1
ATOM 2133 C CA . LEU A 1 271 ? 5.443 38.905 49.712 1.00 28.49 273 LEU A CA 1
ATOM 2134 C C . LEU A 1 271 ? 4.228 38.947 48.787 1.00 28.52 273 LEU A C 1
ATOM 2135 O O . LEU A 1 271 ? 4.260 38.362 47.705 1.00 28.31 273 LEU A O 1
ATOM 2140 N N . VAL A 1 272 ? 3.163 39.632 49.198 1.00 28.86 274 VAL A N 1
ATOM 2141 C CA . VAL A 1 272 ? 1.965 39.695 48.364 1.00 28.89 274 VAL A CA 1
ATOM 2142 C C . VAL A 1 272 ? 2.218 40.592 47.153 1.00 28.58 274 VAL A C 1
ATOM 2143 O O . VAL A 1 272 ? 1.569 40.447 46.118 1.00 28.59 274 VAL A O 1
ATOM 2147 N N . ASP A 1 273 ? 3.175 41.508 47.283 1.00 28.76 275 ASP A N 1
ATOM 2148 C CA . ASP A 1 273 ? 3.591 42.337 46.160 1.00 28.84 275 ASP A CA 1
ATOM 2149 C C . ASP A 1 273 ? 4.461 41.514 45.220 1.00 28.74 275 ASP A C 1
ATOM 2150 O O . ASP A 1 273 ? 4.401 41.669 44.000 1.00 28.59 275 ASP A O 1
ATOM 2155 N N . PHE A 1 274 ? 5.270 40.635 45.804 1.00 28.39 276 PHE A N 1
ATOM 2156 C CA . PHE A 1 274 ? 6.132 39.750 45.033 1.00 27.90 276 PHE A CA 1
ATOM 2157 C C . PHE A 1 274 ? 5.316 38.735 44.240 1.00 27.82 276 PHE A C 1
ATOM 2158 O O . PHE A 1 274 ? 5.588 38.494 43.065 1.00 27.66 276 PHE A O 1
ATOM 2166 N N . LYS A 1 275 ? 4.315 38.146 44.887 1.00 27.72 277 LYS A N 1
ATOM 2167 C CA . LYS A 1 275 ? 3.452 37.166 44.235 1.00 27.54 277 LYS A CA 1
ATOM 2168 C C . LYS A 1 275 ? 2.647 37.794 43.102 1.00 27.95 277 LYS A C 1
ATOM 2169 O O . LYS A 1 275 ? 2.466 37.188 42.046 1.00 27.87 277 LYS A O 1
ATOM 2175 N N . LYS A 1 276 ? 2.168 39.012 43.331 1.00 28.18 278 LYS A N 1
ATOM 2176 C CA . LYS A 1 276 ? 1.358 39.719 42.346 1.00 28.38 278 LYS A CA 1
ATOM 2177 C C . LYS A 1 276 ? 2.183 40.113 41.123 1.00 28.00 278 LYS A C 1
ATOM 2178 O O . LYS A 1 276 ? 1.667 40.177 40.007 1.00 27.88 278 LYS A O 1
ATOM 2184 N N . ALA A 1 277 ? 3.469 40.369 41.342 1.00 27.77 279 ALA A N 1
ATOM 2185 C CA . ALA A 1 277 ? 4.362 40.794 40.269 1.00 27.59 279 ALA A CA 1
ATOM 2186 C C . ALA A 1 277 ? 4.700 39.647 39.322 1.00 27.38 279 ALA A C 1
ATOM 2187 O O . ALA A 1 277 ? 5.153 39.874 38.200 1.00 27.54 279 ALA A O 1
ATOM 2189 N N . MET A 1 278 ? 4.474 38.418 39.774 1.00 27.15 280 MET A N 1
ATOM 2190 C CA . MET A 1 278 ? 4.826 37.237 38.992 1.00 27.12 280 MET A CA 1
ATOM 2191 C C . MET A 1 278 ? 3.697 36.792 38.066 1.00 27.05 280 MET A C 1
ATOM 2192 O O . MET A 1 278 ? 3.856 35.847 37.296 1.00 26.96 280 MET A O 1
ATOM 2197 N N . LYS A 1 279 ? 2.561 37.478 38.143 1.00 27.40 281 LYS A N 1
ATOM 2198 C CA . LYS A 1 279 ? 1.396 37.141 37.324 1.00 27.37 281 LYS A CA 1
ATOM 2199 C C . LYS A 1 279 ? 1.651 37.160 35.806 1.00 27.20 281 LYS A C 1
ATOM 2200 O O . LYS A 1 279 ? 1.185 36.262 35.104 1.00 27.27 281 LYS A O 1
ATOM 2206 N N . PRO A 1 280 ? 2.375 38.175 35.286 1.00 27.34 282 PRO A N 1
ATOM 2207 C CA . PRO A 1 280 ? 2.603 38.149 33.834 1.00 27.12 282 PRO A CA 1
ATOM 2208 C C . PRO A 1 280 ? 3.407 36.941 33.350 1.00 26.90 282 PRO A C 1
ATOM 2209 O O . PRO A 1 280 ? 3.305 36.581 32.178 1.00 27.11 282 PRO A O 1
ATOM 2213 N N . PHE A 1 281 ? 4.192 36.327 34.230 1.00 26.90 283 PHE A N 1
ATOM 2214 C CA . PHE A 1 281 ? 4.943 35.136 33.852 1.00 26.73 283 PHE A CA 1
ATOM 2215 C C . PHE A 1 281 ? 4.021 33.922 33.832 1.00 26.78 283 PHE A C 1
ATOM 2216 O O . PHE A 1 281 ? 4.233 32.980 33.068 1.00 26.58 283 PHE A O 1
ATOM 2224 N N . TYR A 1 282 ? 2.996 33.950 34.677 1.00 26.51 284 TYR A N 1
ATOM 2225 C CA . TYR A 1 282 ? 1.962 32.924 34.649 1.00 26.65 284 TYR A CA 1
ATOM 2226 C C . TYR A 1 282 ? 1.162 33.027 33.355 1.00 26.89 284 TYR A C 1
ATOM 2227 O O . TYR A 1 282 ? 0.837 32.015 32.734 1.00 26.76 284 TYR A O 1
ATOM 2236 N N . ASP A 1 283 ? 0.852 34.257 32.952 1.00 26.99 285 ASP A N 1
ATOM 2237 C CA . ASP A 1 283 ? 0.199 34.505 31.672 1.00 27.13 285 ASP A CA 1
ATOM 2238 C C . ASP A 1 283 ? 1.098 34.047 30.533 1.00 27.24 285 ASP A C 1
ATOM 2239 O O . ASP A 1 283 ? 0.627 33.526 29.523 1.00 27.39 285 ASP A O 1
ATOM 2244 N N . GLU A 1 284 ? 2.399 34.249 30.716 1.00 27.06 286 GLU A N 1
ATOM 2245 C CA . GLU A 1 284 ? 3.402 33.836 29.745 1.00 26.99 286 GLU A CA 1
ATOM 2246 C C . GLU A 1 284 ? 3.390 32.321 29.575 1.00 26.79 286 GLU A C 1
ATOM 2247 O O . GLU A 1 284 ? 3.379 31.808 28.456 1.00 27.03 286 GLU A O 1
ATOM 2253 N N . TYR A 1 285 ? 3.384 31.614 30.701 1.00 26.68 287 TYR A N 1
ATOM 2254 C CA . TYR A 1 285 ? 3.366 30.157 30.710 1.00 26.58 287 TYR A CA 1
ATOM 2255 C C . TYR A 1 285 ? 2.096 29.599 30.073 1.00 26.52 287 TYR A C 1
ATOM 2256 O O . TYR A 1 285 ? 2.145 28.631 29.315 1.00 26.38 287 TYR A O 1
ATOM 2265 N N . ILE A 1 286 ? 0.963 30.215 30.393 1.00 26.78 288 ILE A N 1
ATOM 2266 C CA . ILE A 1 286 ? -0.328 29.770 29.880 1.00 26.85 288 ILE A CA 1
ATOM 2267 C C . ILE A 1 286 ? -0.442 29.988 28.372 1.00 27.01 288 ILE A C 1
ATOM 2268 O O . ILE A 1 286 ? -0.918 29.113 27.648 1.00 27.25 288 ILE A O 1
ATOM 2273 N N . LYS A 1 287 ? 0.006 31.148 27.901 1.00 27.06 289 LYS A N 1
ATOM 2274 C CA . LYS A 1 287 ? -0.058 31.460 26.476 1.00 27.30 289 LYS A CA 1
ATOM 2275 C C . LYS A 1 287 ? 0.848 30.549 25.653 1.00 27.26 289 LYS A C 1
ATOM 2276 O O . LYS A 1 287 ? 0.569 30.275 24.486 1.00 27.63 289 LYS A O 1
ATOM 2282 N N . LYS A 1 288 ? 1.929 30.077 26.266 1.00 27.06 290 LYS A N 1
ATOM 2283 C CA . LYS A 1 288 ? 2.871 29.201 25.578 1.00 27.08 290 LYS A CA 1
ATOM 2284 C C . LYS A 1 288 ? 2.393 27.749 25.560 1.00 26.66 290 LYS A C 1
ATOM 2285 O O . LYS A 1 288 ? 2.589 27.036 24.575 1.00 26.91 290 LYS A O 1
ATOM 2291 N N . ASN A 1 289 ? 1.756 27.317 26.643 1.00 26.53 291 ASN A N 1
ATOM 2292 C CA . ASN A 1 289 ? 1.382 25.915 26.789 1.00 26.33 291 ASN A CA 1
ATOM 2293 C C . ASN A 1 289 ? -0.110 25.644 26.597 1.00 26.82 291 ASN A C 1
ATOM 2294 O O . ASN A 1 289 ? -0.528 24.488 26.512 1.00 26.57 291 ASN A O 1
ATOM 2299 N N . GLY A 1 290 ? -0.908 26.705 26.526 1.00 26.98 292 GLY A N 1
ATOM 2300 C CA . GLY A 1 290 ? -2.332 26.573 26.269 1.00 26.74 292 GLY A CA 1
ATOM 2301 C C . GLY A 1 290 ? -3.096 25.859 27.369 1.00 26.89 292 GLY A C 1
ATOM 2302 O O . GLY A 1 290 ? -2.814 26.043 28.553 1.00 26.84 292 GLY A O 1
ATOM 2303 N N . LYS A 1 291 ? -4.067 25.040 26.971 1.00 27.09 293 LYS A N 1
ATOM 2304 C CA . LYS A 1 291 ? -4.909 24.308 27.914 1.00 27.05 293 LYS A CA 1
ATOM 2305 C C . LYS A 1 291 ? -4.098 23.331 28.760 1.00 26.43 293 LYS A C 1
ATOM 2306 O O . LYS A 1 291 ? -4.448 23.051 29.907 1.00 26.28 293 LYS A O 1
ATOM 2312 N N . VAL A 1 292 ? -3.021 22.808 28.181 1.00 26.47 294 VAL A N 1
ATOM 2313 C CA . VAL A 1 292 ? -2.129 21.899 28.892 1.00 26.12 294 VAL A CA 1
ATOM 2314 C C . VAL A 1 292 ? -1.522 22.596 30.105 1.00 26.23 294 VAL A C 1
ATOM 2315 O O . VAL A 1 292 ? -1.415 22.012 31.186 1.00 26.14 294 VAL A O 1
ATOM 2319 N N . GLY A 1 293 ? -1.138 23.854 29.917 1.00 26.32 295 GLY A N 1
ATOM 2320 C CA . GLY A 1 293 ? -0.581 24.654 30.990 1.00 25.99 295 GLY A CA 1
ATOM 2321 C C . GLY A 1 293 ? -1.619 25.043 32.025 1.00 25.92 295 GLY A C 1
ATOM 2322 O O . GLY A 1 293 ? -1.337 25.046 33.224 1.00 25.75 295 GLY A O 1
ATOM 2323 N N . GLU A 1 294 ? -2.820 25.377 31.561 1.00 26.22 296 GLU A N 1
ATOM 2324 C CA . GLU A 1 294 ? -3.914 25.746 32.454 1.00 26.25 296 GLU A CA 1
ATOM 2325 C C . GLU A 1 294 ? -4.284 24.591 33.376 1.00 25.76 296 GLU A C 1
ATOM 2326 O O . GLU A 1 294 ? -4.408 24.767 34.588 1.00 25.69 296 GLU A O 1
ATOM 2332 N N . ASN A 1 295 ? -4.457 23.411 32.790 1.00 25.81 297 ASN A N 1
ATOM 2333 C CA . ASN A 1 295 ? -4.839 22.224 33.546 1.00 25.71 297 ASN A CA 1
ATOM 2334 C C . ASN A 1 295 ? -3.737 21.751 34.488 1.00 25.30 297 ASN A C 1
ATOM 2335 O O . ASN A 1 295 ? -4.015 21.186 35.546 1.00 25.00 297 ASN A O 1
ATOM 2340 N N . ALA A 1 296 ? -2.488 21.982 34.094 1.00 25.85 298 ALA A N 1
ATOM 2341 C CA . ALA A 1 296 ? -1.341 21.617 34.919 1.00 25.68 298 ALA A CA 1
ATOM 2342 C C . ALA A 1 296 ? -1.305 22.455 36.191 1.00 25.53 298 ALA A C 1
ATOM 2343 O O . ALA A 1 296 ? -1.052 21.940 37.281 1.00 25.35 298 ALA A O 1
ATOM 2345 N N . ILE A 1 297 ? -1.558 23.751 36.040 1.00 25.58 299 ILE A N 1
ATOM 2346 C CA . ILE A 1 297 ? -1.610 24.664 37.175 1.00 25.49 299 ILE A CA 1
ATOM 2347 C C . ILE A 1 297 ? -2.712 24.263 38.152 1.00 25.65 299 ILE A C 1
ATOM 2348 O O . ILE A 1 297 ? -2.488 24.190 39.360 1.00 25.79 299 ILE A O 1
ATOM 2353 N N . LYS A 1 298 ? -3.897 23.987 37.618 1.00 25.38 300 LYS A N 1
ATOM 2354 C CA . LYS A 1 298 ? -5.049 23.628 38.438 1.00 25.33 300 LYS A CA 1
ATOM 2355 C C . LYS A 1 298 ? -4.869 22.275 39.126 1.00 25.07 300 LYS A C 1
ATOM 2356 O O . LYS A 1 298 ? -5.441 22.028 40.187 1.00 25.18 300 LYS A O 1
ATOM 2362 N N . ALA A 1 299 ? -4.068 21.405 38.520 1.00 25.38 301 ALA A N 1
ATOM 2363 C CA . ALA A 1 299 ? -3.790 20.091 39.092 1.00 25.21 301 ALA A CA 1
ATOM 2364 C C . ALA A 1 299 ? -2.815 20.194 40.263 1.00 25.58 301 ALA A C 1
ATOM 2365 O O . ALA A 1 299 ? -2.950 19.485 41.261 1.00 25.66 301 ALA A O 1
ATOM 2367 N N . ILE A 1 300 ? -1.836 21.083 40.133 1.00 25.61 302 ILE A N 1
ATOM 2368 C CA . ILE A 1 300 ? -0.824 21.271 41.166 1.00 25.82 302 ILE A CA 1
ATOM 2369 C C . ILE A 1 300 ? -1.348 22.167 42.288 1.00 25.77 302 ILE A C 1
ATOM 2370 O O . ILE A 1 300 ? -1.007 21.978 43.456 1.00 26.07 302 ILE A O 1
ATOM 2375 N N . GLU A 1 301 ? -2.191 23.131 41.932 1.00 25.57 303 GLU A N 1
ATOM 2376 C CA . GLU A 1 301 ? -2.821 23.998 42.924 1.00 26.18 303 GLU A CA 1
ATOM 2377 C C . GLU A 1 301 ? -3.712 23.208 43.880 1.00 26.50 303 GLU A C 1
ATOM 2378 O O . GLU A 1 301 ? -3.909 23.605 45.028 1.00 27.44 303 GLU A O 1
ATOM 2384 N N . ALA A 1 302 ? -4.246 22.089 43.400 1.00 25.91 304 ALA A N 1
ATOM 2385 C CA . ALA A 1 302 ? -5.205 21.299 44.168 1.00 26.02 304 ALA A CA 1
ATOM 2386 C C . ALA A 1 302 ? -4.562 20.556 45.339 1.00 26.19 304 ALA A C 1
ATOM 2387 O O . ALA A 1 302 ? -5.216 20.297 46.351 1.00 26.10 304 ALA A O 1
ATOM 2389 N N . VAL A 1 303 ? -3.282 20.222 45.203 1.00 26.42 305 VAL A N 1
ATOM 2390 C CA . VAL A 1 303 ? -2.591 19.400 46.195 1.00 26.39 305 VAL A CA 1
ATOM 2391 C C . VAL A 1 303 ? -1.693 20.211 47.126 1.00 26.89 305 VAL A C 1
ATOM 2392 O O . VAL A 1 303 ? -0.735 19.680 47.692 1.00 26.95 305 VAL A O 1
ATOM 2396 N N . ARG A 1 304 ? -2.011 21.490 47.292 1.00 27.17 306 ARG A N 1
ATOM 2397 C CA . ARG A 1 304 ? -1.161 22.389 48.066 1.00 27.31 306 ARG A CA 1
ATOM 2398 C C . ARG A 1 304 ? -1.338 22.172 49.571 1.00 28.15 306 ARG A C 1
ATOM 2399 O O . ARG A 1 304 ? -0.356 22.173 50.319 1.00 28.28 306 ARG A O 1
ATOM 2407 N N . LEU A 1 305 ? -2.583 21.961 49.998 1.00 28.22 307 LEU A N 1
ATOM 2408 C CA . LEU A 1 305 ? -2.914 21.732 51.405 1.00 28.85 307 LEU A CA 1
ATOM 2409 C C . LEU A 1 305 ? -2.359 22.823 52.319 1.00 29.00 307 LEU A C 1
ATOM 2410 O O . LEU A 1 305 ? -2.971 23.878 52.492 1.00 29.52 307 LEU A O 1
#

Nearest PDB structures (foldseek):
  4mnp-assembly1_A  TM=1.003E+00  e=1.499E-60  Fusobacterium nucleatum subsp. nucleatum ATCC 25586
  2xwk-assembly1_A  TM=9.908E-01  e=3.740E-45  Haemophilus influenzae
  2xwo-assembly1_A  TM=9.923E-01  e=6.995E-45  Haemophilus influenzae
  2xxk-assembly1_A  TM=9.908E-01  e=7.838E-45  Haemophilus influenzae
  4mmp-assembly1_A  TM=9.919E-01  e=1.466E-44  Pasteurella multocida subsp. gallicida P1059

Radius of gyration: 19.12 Å; Cα contacts (8 Å, |Δi|>4): 595; chains: 1; bounding box: 39×56×39 Å

Sequence (305 aa):
KYNLKMGMTAGTSQNEYKAAEVFAKELKKRSNGEIELKLYPNAQLGKDDLAMMQQLEGGALDFTFAETGRFSTFFPEAEVFTLPYMIKDFNHMKKAVNTKFGKDLFKKVHDKKGMTVLAQAYNGTRQTTSNKAIKSLADMKGMKLRVPGAAANLAYAKYTEAAPTPMAFSEVYLALQTNAVDGQENPLSTIKAQKFYEVQKYLAMTNHILNDQLYLVSNITMEELPENLQKVVKESAEVAAEYHTKLFMDEEKSLKDFFKSKGVTITEPNLVDFKKAMKPFYDEYIKKNGKVGENAIKAIEAVRL